Protein AF-A0A9X8R0M8-F1 (afdb_monomer_lite)

Sequence (322 aa):
MASRPDTAQATAVQRMLRGAGDPLPQAVRHDMEARLGADFSRIRVHTGAEAHAAARAVQAHAFTTGEHLAFEHGRYNTSTDSGRRLLAHELVHTLQQAAGTVAGSLSPGGVRISGPQDRFEQEADRAAEQALCSTARPLPGPRAALPRSGPAAQPSVQRVASQVPLSEDAGKRADVAQRAVGNLIAGLGPGQEKKLFTARGQMARAGVMVEEETPGAARLVGAAAEMLLVLSGLDDGRCGPDEKPEAAAVAAGLLEQLVQGAYDYWAKMPGKAAKDAFAAGMVAAFAALPRSKATRRDPAALRKIQELCVTVPSMFYGSGHP

Structure (mmCIF, N/CA/C/O backbone):
data_AF-A0A9X8R0M8-F1
#
_entry.id   AF-A0A9X8R0M8-F1
#
loop_
_atom_site.group_PDB
_atom_site.id
_atom_site.type_symbol
_atom_site.label_atom_id
_atom_site.label_alt_id
_atom_site.label_comp_id
_atom_site.label_asym_id
_atom_site.label_entity_id
_atom_site.label_seq_id
_atom_site.pdbx_PDB_ins_code
_atom_site.Cartn_x
_atom_site.Cartn_y
_atom_site.Cartn_z
_atom_site.occupancy
_atom_site.B_iso_or_equiv
_atom_site.auth_seq_id
_atom_site.auth_comp_id
_atom_site.auth_asym_id
_atom_site.auth_atom_id
_atom_site.pdbx_PDB_model_num
ATOM 1 N N . MET A 1 1 ? -31.699 26.782 3.171 1.00 37.69 1 MET A N 1
ATOM 2 C CA . MET A 1 1 ? -30.415 26.940 3.890 1.00 37.69 1 MET A CA 1
ATOM 3 C C . MET A 1 1 ? -29.721 25.585 3.894 1.00 37.69 1 MET A C 1
ATOM 5 O O . MET A 1 1 ? -30.122 24.723 4.660 1.00 37.69 1 MET A O 1
ATOM 9 N N . ALA A 1 2 ? -28.786 25.342 2.972 1.00 42.31 2 ALA A N 1
ATOM 10 C CA . ALA A 1 2 ? -28.039 24.083 2.932 1.00 42.31 2 ALA A CA 1
ATOM 11 C C . ALA A 1 2 ? -26.951 24.116 4.015 1.00 42.31 2 ALA A C 1
ATOM 13 O O . ALA A 1 2 ? -26.132 25.036 4.033 1.00 42.31 2 ALA A O 1
ATOM 14 N N . SER A 1 3 ? -26.973 23.157 4.941 1.00 43.38 3 SER A N 1
ATOM 15 C CA . SER A 1 3 ? -25.938 23.010 5.967 1.00 43.38 3 SER A CA 1
ATOM 16 C C . SER A 1 3 ? -24.569 22.848 5.302 1.00 43.38 3 SER A C 1
ATOM 18 O O . SER A 1 3 ? -24.422 22.047 4.379 1.00 43.38 3 SER A O 1
ATOM 20 N N . ARG A 1 4 ? -23.571 23.617 5.755 1.00 50.91 4 ARG A N 1
ATOM 21 C CA . ARG A 1 4 ? -22.194 23.531 5.248 1.00 50.91 4 ARG A CA 1
ATOM 22 C C . ARG A 1 4 ? -21.662 22.095 5.424 1.00 50.91 4 ARG A C 1
ATOM 24 O O . ARG A 1 4 ? -21.870 21.525 6.499 1.00 50.91 4 ARG A O 1
ATOM 31 N N . PRO A 1 5 ? -20.979 21.515 4.416 1.00 54.00 5 PRO A N 1
ATOM 32 C CA . PRO A 1 5 ? -20.494 20.128 4.455 1.00 54.00 5 PRO A CA 1
ATOM 33 C C . PRO A 1 5 ? -19.635 19.824 5.696 1.00 54.00 5 PRO A C 1
ATOM 35 O O . PRO A 1 5 ? -19.731 18.738 6.265 1.00 54.00 5 PRO A O 1
ATOM 38 N N . ASP A 1 6 ? -18.903 20.816 6.200 1.00 59.62 6 ASP A N 1
ATOM 39 C CA . ASP A 1 6 ? -18.017 20.694 7.365 1.00 59.62 6 ASP A CA 1
ATOM 40 C C . ASP A 1 6 ? -18.778 20.448 8.682 1.00 59.62 6 ASP A C 1
ATOM 42 O O . ASP A 1 6 ? -18.340 19.683 9.543 1.00 59.62 6 ASP A O 1
ATOM 46 N N . THR A 1 7 ? -19.962 21.050 8.843 1.00 67.06 7 THR A N 1
ATOM 47 C CA . THR A 1 7 ? -20.818 20.827 10.021 1.00 67.06 7 THR A CA 1
ATOM 48 C C . THR A 1 7 ? -21.423 19.425 9.995 1.00 67.06 7 THR A C 1
ATOM 50 O O . THR A 1 7 ? -21.575 18.790 11.041 1.00 67.06 7 THR A O 1
ATOM 53 N N . ALA A 1 8 ? -21.737 18.911 8.801 1.00 72.31 8 ALA A N 1
ATOM 54 C CA . ALA A 1 8 ? -22.269 17.563 8.629 1.00 72.31 8 ALA A CA 1
ATOM 55 C C . ALA A 1 8 ? -21.226 16.488 8.988 1.00 72.31 8 ALA A C 1
ATOM 57 O O . ALA A 1 8 ? -21.565 15.522 9.671 1.00 72.31 8 ALA A O 1
ATOM 58 N N . GLN A 1 9 ? -19.959 16.695 8.611 1.00 74.69 9 GLN A N 1
ATOM 59 C CA . GLN A 1 9 ? -18.839 15.817 8.971 1.00 74.69 9 GLN A CA 1
ATOM 60 C C . GLN A 1 9 ? -18.612 15.752 10.483 1.00 74.69 9 GLN A C 1
ATOM 62 O O . GLN A 1 9 ? -18.638 14.665 11.062 1.00 74.69 9 GLN A O 1
ATOM 67 N N . ALA A 1 10 ? -18.466 16.908 11.137 1.00 75.00 10 ALA A N 1
ATOM 68 C CA . ALA A 1 10 ? -18.281 16.975 12.586 1.00 75.00 10 ALA A CA 1
ATOM 69 C C . ALA A 1 10 ? -19.450 16.316 13.338 1.00 75.00 10 ALA A C 1
ATOM 71 O O . ALA A 1 10 ? -19.240 15.545 14.272 1.00 75.00 10 ALA A O 1
ATOM 72 N N . THR A 1 11 ? -20.685 16.550 12.885 1.00 83.88 11 THR A N 1
ATOM 73 C CA . THR A 1 11 ? -21.886 15.945 13.479 1.00 83.88 11 THR A CA 1
ATOM 74 C C . THR A 1 11 ? -21.899 14.422 13.336 1.00 83.88 11 THR A C 1
ATOM 76 O O . THR A 1 11 ? -22.305 13.735 14.271 1.00 83.88 11 THR A O 1
ATOM 79 N N . ALA A 1 12 ? -21.468 13.883 12.192 1.00 85.06 12 ALA A N 1
ATOM 80 C CA . ALA A 1 12 ? -21.417 12.439 11.967 1.00 85.06 12 ALA A CA 1
ATOM 81 C C . ALA A 1 12 ? -20.368 11.759 12.864 1.00 85.06 12 ALA A C 1
ATOM 83 O O . ALA A 1 12 ? -20.678 10.769 13.524 1.00 85.06 12 ALA A O 1
ATOM 84 N N . VAL A 1 13 ? -19.166 12.339 12.973 1.00 84.31 13 VAL A N 1
ATOM 85 C CA . VAL A 1 13 ? -18.115 11.840 13.877 1.00 84.31 13 VAL A CA 1
ATOM 86 C C . VAL A 1 13 ? -18.579 11.895 15.335 1.00 84.31 13 VAL A C 1
ATOM 88 O O . VAL A 1 13 ? -18.456 10.911 16.056 1.00 84.31 13 VAL A O 1
ATOM 91 N N . GLN A 1 14 ? -19.190 13.004 15.764 1.00 86.50 14 GLN A N 1
ATOM 92 C CA . GLN A 1 14 ? -19.731 13.141 17.122 1.00 86.50 14 GLN A CA 1
ATOM 93 C C . GLN A 1 14 ? -20.848 12.134 17.419 1.00 86.50 14 GLN A C 1
ATOM 95 O O . GLN A 1 14 ? -20.940 11.641 18.539 1.00 86.50 14 GLN A O 1
ATOM 100 N N . ARG A 1 15 ? -21.698 11.804 16.438 1.00 88.50 15 ARG A N 1
ATOM 101 C CA . ARG A 1 15 ? -22.728 10.768 16.604 1.00 88.50 15 ARG A CA 1
ATOM 102 C C . ARG A 1 15 ? -22.122 9.385 16.800 1.00 88.50 15 ARG A C 1
ATOM 104 O O . ARG A 1 15 ? -22.542 8.686 17.716 1.00 88.50 15 ARG A O 1
ATOM 111 N N . MET A 1 16 ? -21.118 9.031 15.999 1.00 92.25 16 MET A N 1
ATOM 112 C CA . MET A 1 16 ? -20.372 7.782 16.158 1.00 92.25 16 MET A CA 1
ATOM 113 C C . MET A 1 16 ? -19.709 7.698 17.543 1.00 92.25 16 MET A C 1
ATOM 115 O O . MET A 1 16 ? -19.871 6.695 18.232 1.00 92.25 16 MET A O 1
ATOM 119 N N . LEU A 1 17 ? -19.076 8.782 18.008 1.00 89.06 17 LEU A N 1
ATOM 120 C CA . LEU A 1 17 ? -18.404 8.844 19.315 1.00 89.06 17 LEU A CA 1
ATOM 121 C C . LEU A 1 17 ? -19.346 8.749 20.528 1.00 89.06 17 LEU A C 1
ATOM 123 O O . LEU A 1 17 ? -18.882 8.495 21.636 1.00 89.06 17 LEU A O 1
ATOM 127 N N . ARG A 1 18 ? -20.661 8.940 20.353 1.00 89.31 18 ARG A N 1
ATOM 128 C CA . ARG A 1 18 ? -21.646 8.666 21.419 1.00 89.31 18 ARG A CA 1
ATOM 129 C C . ARG A 1 18 ? -21.852 7.169 21.647 1.00 89.31 18 ARG A C 1
ATOM 131 O O . ARG A 1 18 ? -22.343 6.787 22.706 1.00 89.31 18 ARG A O 1
ATOM 138 N N . GLY A 1 19 ? -21.515 6.333 20.665 1.00 86.19 19 GLY A N 1
ATOM 139 C CA . GLY A 1 19 ? -21.459 4.887 20.834 1.00 86.19 19 GLY A CA 1
ATOM 140 C C . GLY A 1 19 ? -20.225 4.476 21.638 1.00 86.19 19 GLY A C 1
ATOM 141 O O . GLY A 1 19 ? -19.180 5.115 21.560 1.00 86.19 19 GLY A O 1
ATOM 142 N N . ALA A 1 20 ? -20.325 3.383 22.396 1.00 86.12 20 ALA A N 1
ATOM 143 C CA . ALA A 1 20 ? -19.190 2.871 23.169 1.00 86.12 20 ALA A CA 1
ATOM 144 C C . ALA A 1 20 ? -18.078 2.274 22.279 1.00 86.12 20 ALA A C 1
ATOM 146 O O . ALA A 1 20 ? -16.903 2.310 22.653 1.00 86.12 20 ALA A O 1
ATOM 147 N N . GLY A 1 21 ? -18.449 1.752 21.103 1.00 91.94 21 GLY A N 1
ATOM 148 C CA . GLY A 1 21 ? -17.585 0.919 20.265 1.00 91.94 21 GLY A CA 1
ATOM 149 C C . GLY A 1 21 ? -17.243 -0.417 20.932 1.00 91.94 21 GLY A C 1
ATOM 150 O O . GLY A 1 21 ? -17.481 -0.620 22.125 1.00 91.94 21 GLY A O 1
ATOM 151 N N . ASP A 1 22 ? -16.652 -1.321 20.164 1.00 95.81 22 ASP A N 1
ATOM 152 C CA . ASP A 1 22 ? -16.217 -2.625 20.656 1.00 95.81 22 ASP A CA 1
ATOM 153 C C . ASP A 1 22 ? -14.720 -2.605 20.988 1.00 95.81 22 ASP A C 1
ATOM 155 O O . ASP A 1 22 ? -13.932 -1.981 20.270 1.00 95.81 22 ASP A O 1
ATOM 159 N N . PRO A 1 23 ? -14.268 -3.271 22.064 1.00 96.06 23 PRO A N 1
ATOM 160 C CA . PRO A 1 23 ? -12.841 -3.479 22.266 1.00 96.06 23 PRO A CA 1
ATOM 161 C C . PRO A 1 23 ? -12.276 -4.354 21.142 1.00 96.06 23 PRO A C 1
ATOM 163 O O . PRO A 1 23 ? -12.967 -5.216 20.594 1.00 96.06 23 PRO A O 1
ATOM 166 N N . LEU A 1 24 ? -10.987 -4.193 20.837 1.00 94.19 24 LEU A N 1
ATOM 167 C CA . LEU A 1 24 ? -10.315 -5.130 19.939 1.00 94.19 24 LEU A CA 1
ATOM 168 C C . LEU A 1 24 ? -10.412 -6.564 20.492 1.00 94.19 24 LEU A C 1
ATOM 170 O O . LEU A 1 24 ? -10.090 -6.776 21.668 1.00 94.19 24 LEU A O 1
ATOM 174 N N . PRO A 1 25 ? -10.785 -7.559 19.661 1.00 93.50 25 PRO A N 1
ATOM 175 C CA . PRO A 1 25 ? -10.747 -8.958 20.063 1.00 93.50 25 PRO A CA 1
ATOM 176 C C . PRO A 1 25 ? -9.364 -9.322 20.603 1.00 93.50 25 PRO A C 1
ATOM 178 O O . PRO A 1 25 ? -8.350 -8.962 20.006 1.00 93.50 25 PRO A O 1
ATOM 181 N N . GLN A 1 26 ? -9.314 -10.052 21.717 1.00 92.69 26 GLN A N 1
ATOM 182 C CA . GLN A 1 26 ? -8.078 -10.280 22.471 1.00 92.69 26 GLN A CA 1
ATOM 183 C C . GLN A 1 26 ? -6.916 -10.798 21.606 1.00 92.69 26 GLN A C 1
ATOM 185 O O . GLN A 1 26 ? -5.796 -10.309 21.739 1.00 92.69 26 GLN A O 1
ATOM 190 N N . ALA A 1 27 ? -7.177 -11.754 20.709 1.00 90.19 27 ALA A N 1
ATOM 191 C CA . ALA A 1 27 ? -6.160 -12.309 19.815 1.00 90.19 27 ALA A CA 1
ATOM 192 C C . ALA A 1 27 ? -5.606 -11.258 18.836 1.00 90.19 27 ALA A C 1
ATOM 194 O O . ALA A 1 27 ? -4.393 -11.121 18.702 1.00 90.19 27 ALA A O 1
ATOM 195 N N . VAL A 1 28 ? -6.493 -10.475 18.213 1.00 92.25 28 VAL A N 1
ATOM 196 C CA . VAL A 1 28 ? -6.126 -9.391 17.286 1.00 92.25 28 VAL A CA 1
ATOM 197 C C . VAL A 1 28 ? -5.337 -8.311 18.017 1.00 92.25 28 VAL A C 1
ATOM 199 O O . VAL A 1 28 ? -4.311 -7.852 17.524 1.00 92.25 28 VAL A O 1
ATOM 202 N N . ARG A 1 29 ? -5.791 -7.933 19.216 1.00 94.38 29 ARG A N 1
ATOM 203 C CA . ARG A 1 29 ? -5.102 -6.962 20.062 1.00 94.38 29 ARG A CA 1
ATOM 204 C C . ARG A 1 29 ? -3.679 -7.432 20.361 1.00 94.38 29 ARG A C 1
ATOM 206 O O . ARG A 1 29 ? -2.739 -6.711 20.066 1.00 94.38 29 ARG A O 1
ATOM 213 N N . HIS A 1 30 ? -3.508 -8.645 20.889 1.00 90.88 30 HIS A N 1
ATOM 214 C CA . HIS A 1 30 ? -2.182 -9.145 21.254 1.00 90.88 30 HIS A CA 1
ATOM 215 C C . HIS A 1 30 ? -1.220 -9.233 20.069 1.00 90.88 30 HIS A C 1
ATOM 217 O O . HIS A 1 30 ? -0.050 -8.892 20.249 1.00 90.88 30 HIS A O 1
ATOM 223 N N . ASP A 1 31 ? -1.700 -9.656 18.897 1.00 87.88 31 ASP A N 1
ATOM 224 C CA . ASP A 1 31 ? -0.911 -9.684 17.663 1.00 87.88 31 ASP A CA 1
ATOM 225 C C . ASP A 1 31 ? -0.444 -8.272 17.275 1.00 87.88 31 ASP A C 1
ATOM 227 O O . ASP A 1 31 ? 0.756 -8.029 17.142 1.00 87.88 31 ASP A O 1
ATOM 231 N N . MET A 1 32 ? -1.361 -7.304 17.206 1.00 92.12 32 MET A N 1
ATOM 232 C CA . MET A 1 32 ? -1.028 -5.924 16.832 1.00 92.12 32 MET A CA 1
ATOM 233 C C . MET A 1 32 ? -0.109 -5.244 17.846 1.00 92.12 32 MET A C 1
ATOM 235 O O . MET A 1 32 ? 0.859 -4.592 17.467 1.00 92.12 32 MET A O 1
ATOM 239 N N . GLU A 1 33 ? -0.355 -5.431 19.141 1.00 92.06 33 GLU A N 1
ATOM 240 C CA . GLU A 1 33 ? 0.501 -4.897 20.201 1.00 92.06 33 GLU A CA 1
ATOM 241 C C . GLU A 1 33 ? 1.912 -5.511 20.167 1.00 92.06 33 GLU A C 1
ATOM 243 O O . GLU A 1 33 ? 2.889 -4.863 20.537 1.00 92.06 33 GLU A O 1
ATOM 248 N N . ALA A 1 34 ? 2.045 -6.776 19.750 1.00 86.19 34 ALA A N 1
ATOM 249 C CA . ALA A 1 34 ? 3.345 -7.424 19.600 1.00 86.19 34 ALA A CA 1
ATOM 250 C C . ALA A 1 34 ? 4.113 -6.857 18.398 1.00 86.19 34 ALA A C 1
ATOM 252 O O . ALA A 1 34 ? 5.319 -6.644 18.491 1.00 86.19 34 ALA A O 1
ATOM 253 N N . ARG A 1 35 ? 3.411 -6.577 17.297 1.00 85.50 35 ARG A N 1
ATOM 254 C CA . ARG A 1 35 ? 4.004 -6.062 16.057 1.00 85.50 35 ARG A CA 1
ATOM 255 C C . ARG A 1 35 ? 4.342 -4.572 16.112 1.00 85.50 35 ARG A C 1
ATOM 257 O O . ARG A 1 35 ? 5.351 -4.163 15.550 1.00 85.50 35 ARG A O 1
ATOM 264 N N . LEU A 1 36 ? 3.508 -3.772 16.776 1.00 86.50 36 LEU A N 1
ATOM 265 C CA . LEU A 1 36 ? 3.643 -2.310 16.851 1.00 86.50 36 LEU A CA 1
ATOM 266 C C . LEU A 1 36 ? 4.270 -1.821 18.167 1.00 86.50 36 LEU A C 1
ATOM 268 O O . LEU A 1 36 ? 4.590 -0.643 18.288 1.00 86.50 36 LEU A O 1
ATOM 272 N N . GLY A 1 37 ? 4.455 -2.699 19.158 1.00 86.69 37 GLY A N 1
ATOM 273 C CA . GLY A 1 37 ? 5.161 -2.372 20.404 1.00 86.69 37 GLY A CA 1
ATOM 274 C C . GLY A 1 37 ? 4.406 -1.446 21.369 1.00 86.69 37 GLY A C 1
ATOM 275 O O . GLY A 1 37 ? 5.020 -0.876 22.273 1.00 86.69 37 GLY A O 1
ATOM 276 N N . ALA A 1 38 ? 3.090 -1.306 21.211 1.00 87.44 38 ALA A N 1
ATOM 277 C CA . ALA A 1 38 ? 2.242 -0.419 22.008 1.00 87.44 38 ALA A CA 1
ATOM 278 C C . ALA A 1 38 ? 1.093 -1.168 22.698 1.00 87.44 38 ALA A C 1
ATOM 280 O O . ALA A 1 38 ? 0.791 -2.304 22.342 1.00 87.44 38 ALA A O 1
ATOM 281 N N . ASP A 1 39 ? 0.472 -0.542 23.700 1.00 90.81 39 ASP A N 1
ATOM 282 C CA . ASP A 1 39 ? -0.749 -1.035 24.355 1.00 90.81 39 ASP A CA 1
ATOM 283 C C . ASP A 1 39 ? -2.004 -0.525 23.629 1.00 90.81 39 ASP A C 1
ATOM 285 O O . ASP A 1 39 ? -2.231 0.683 23.548 1.00 90.81 39 ASP A O 1
ATOM 289 N N . PHE A 1 40 ? -2.841 -1.447 23.147 1.00 94.69 40 PHE A N 1
ATOM 290 C CA . PHE A 1 40 ? -4.088 -1.141 22.440 1.00 94.69 40 PHE A CA 1
ATOM 291 C C . PHE A 1 40 ? -5.337 -1.552 23.236 1.00 94.69 40 PHE A C 1
ATOM 293 O O . PHE A 1 40 ? -6.438 -1.631 22.689 1.00 94.69 40 PHE A O 1
ATOM 300 N N . SER A 1 41 ? -5.215 -1.797 24.543 1.00 93.25 41 SER A N 1
ATOM 301 C CA . SER A 1 41 ? -6.328 -2.185 25.427 1.00 93.25 41 SER A CA 1
ATOM 302 C C . SER A 1 41 ? -7.466 -1.158 25.500 1.00 93.25 41 SER A C 1
ATOM 304 O O . SER A 1 41 ? -8.621 -1.511 25.766 1.00 93.25 41 SER A O 1
ATOM 306 N N . ARG A 1 42 ? -7.159 0.113 25.234 1.00 91.12 42 ARG A N 1
ATOM 307 C CA . ARG A 1 42 ? -8.130 1.215 25.242 1.00 91.12 42 ARG A CA 1
ATOM 308 C C . ARG A 1 42 ? -8.789 1.475 23.899 1.00 91.12 42 ARG A C 1
ATOM 310 O O . ARG A 1 42 ? -9.798 2.167 23.861 1.00 91.12 42 ARG A O 1
ATOM 317 N N . ILE A 1 43 ? -8.281 0.866 22.832 1.00 94.88 43 ILE A N 1
ATOM 318 C CA . ILE A 1 43 ? -8.819 1.075 21.496 1.00 94.88 43 ILE A CA 1
ATOM 319 C C . ILE A 1 43 ? -10.266 0.578 21.410 1.00 94.88 43 ILE A C 1
ATOM 321 O O . ILE A 1 43 ? -10.620 -0.483 21.942 1.00 94.88 43 ILE A O 1
ATOM 325 N N . ARG A 1 44 ? -11.109 1.382 20.759 1.00 96.44 44 ARG A N 1
ATOM 326 C CA . ARG A 1 44 ? -12.516 1.102 20.470 1.00 96.44 44 ARG A CA 1
ATOM 327 C C . ARG A 1 44 ? -12.747 1.114 18.969 1.00 96.44 44 ARG A C 1
ATOM 329 O O . ARG A 1 44 ? -12.443 2.093 18.295 1.00 96.44 44 ARG A O 1
ATOM 336 N N . VAL A 1 45 ? -13.304 0.027 18.461 1.00 96.25 45 VAL A N 1
ATOM 337 C CA . VAL A 1 45 ? -13.608 -0.176 17.050 1.00 96.25 45 VAL A CA 1
ATOM 338 C C . VAL A 1 45 ? -15.098 0.038 16.822 1.00 96.25 45 VAL A C 1
ATOM 340 O O . VAL A 1 45 ? -15.935 -0.506 17.537 1.00 96.25 45 VAL A O 1
ATOM 343 N N . HIS A 1 46 ? -15.435 0.817 15.801 1.00 96.69 46 HIS A N 1
ATOM 344 C CA . HIS A 1 46 ? -16.804 1.101 15.395 1.00 96.69 46 HIS A CA 1
ATOM 345 C C . HIS A 1 46 ? -17.031 0.608 13.964 1.00 96.69 46 HIS A C 1
ATOM 347 O O . HIS A 1 46 ? -16.372 1.067 13.032 1.00 96.69 46 HIS A O 1
ATOM 353 N N . THR A 1 47 ? -17.976 -0.314 13.781 1.00 94.56 47 THR A N 1
ATOM 354 C CA . THR A 1 47 ? -18.307 -0.923 12.471 1.00 94.56 47 THR A CA 1
ATOM 355 C C . THR A 1 47 ? -19.787 -0.806 12.097 1.00 94.56 47 THR A C 1
ATOM 357 O O . THR A 1 47 ? -20.181 -1.213 11.007 1.00 94.56 47 THR A O 1
ATOM 360 N N . GLY A 1 48 ? -20.617 -0.256 12.992 1.00 90.88 48 GLY A N 1
ATOM 361 C CA . GLY A 1 48 ? -22.060 -0.117 12.793 1.00 90.88 48 GLY A CA 1
ATOM 362 C C . GLY A 1 48 ? -22.462 1.018 11.844 1.00 90.88 48 GLY A C 1
ATOM 363 O O . GLY A 1 48 ? -21.631 1.737 11.287 1.00 90.88 48 GLY A O 1
ATOM 364 N N . ALA A 1 49 ? -23.773 1.230 11.703 1.00 91.94 49 ALA A N 1
ATOM 365 C CA . ALA A 1 49 ? -24.344 2.199 10.762 1.00 91.94 49 ALA A CA 1
ATOM 366 C C . ALA A 1 49 ? -23.823 3.637 10.944 1.00 91.94 49 ALA A C 1
ATOM 368 O O . ALA A 1 49 ? -23.515 4.305 9.957 1.00 91.94 49 ALA A O 1
ATOM 369 N N . GLU A 1 50 ? -23.667 4.102 12.187 1.00 91.69 50 GLU A N 1
ATOM 370 C CA . GLU A 1 50 ? -23.117 5.437 12.469 1.00 91.69 50 GLU A CA 1
ATOM 371 C C . GLU A 1 50 ? -21.626 5.535 12.111 1.00 91.69 50 GLU A C 1
ATOM 373 O O . GLU A 1 50 ? -21.183 6.570 11.617 1.00 91.69 50 GLU A O 1
ATOM 378 N N . ALA A 1 51 ? -20.855 4.454 12.277 1.00 92.56 51 ALA A N 1
ATOM 379 C CA . ALA A 1 51 ? -19.450 4.402 11.872 1.00 92.56 51 ALA A CA 1
ATOM 380 C C . ALA A 1 51 ? -19.309 4.493 10.352 1.00 92.56 51 ALA A C 1
ATOM 382 O O . ALA A 1 51 ? -18.524 5.290 9.842 1.00 92.56 51 ALA A O 1
ATOM 383 N N . HIS A 1 52 ? -20.145 3.748 9.628 1.00 91.44 52 HIS A N 1
ATOM 384 C CA . HIS A 1 52 ? -20.214 3.824 8.177 1.00 91.44 52 HIS A CA 1
ATOM 385 C C . HIS A 1 52 ? -20.615 5.220 7.690 1.00 91.44 52 HIS A C 1
ATOM 387 O O . HIS A 1 52 ? -19.966 5.769 6.801 1.00 91.44 52 HIS A O 1
ATOM 393 N N . ALA A 1 53 ? -21.650 5.820 8.284 1.00 87.38 53 ALA A N 1
ATOM 394 C CA . ALA A 1 53 ? -22.082 7.170 7.937 1.00 87.38 53 ALA A CA 1
ATOM 395 C C . ALA A 1 53 ? -20.977 8.207 8.202 1.00 87.38 53 ALA A C 1
ATOM 397 O O . ALA A 1 53 ? -20.741 9.078 7.363 1.00 87.38 53 ALA A O 1
ATOM 398 N N . ALA A 1 54 ? -20.265 8.088 9.327 1.00 87.94 54 ALA A N 1
ATOM 399 C CA . ALA A 1 54 ? -19.133 8.946 9.655 1.00 87.94 54 ALA A CA 1
ATOM 400 C C . ALA A 1 54 ? -17.974 8.769 8.665 1.00 87.94 54 ALA A C 1
ATOM 402 O O . ALA A 1 54 ? -17.500 9.765 8.120 1.00 87.94 54 ALA A O 1
ATOM 403 N N . ALA A 1 55 ? -17.578 7.528 8.364 1.00 87.38 55 ALA A N 1
ATOM 404 C CA . ALA A 1 55 ? -16.509 7.213 7.414 1.00 87.38 55 ALA A CA 1
ATOM 405 C C . ALA A 1 55 ? -16.819 7.781 6.019 1.00 87.38 55 ALA A C 1
ATOM 407 O O . ALA A 1 55 ? -15.989 8.451 5.407 1.00 87.38 55 ALA A O 1
ATOM 408 N N . ARG A 1 56 ? -18.067 7.636 5.556 1.00 86.12 56 ARG A N 1
ATOM 409 C CA . ARG A 1 56 ? -18.547 8.227 4.298 1.00 86.12 56 ARG A CA 1
ATOM 410 C C . ARG A 1 56 ? -18.540 9.751 4.315 1.00 86.12 56 ARG A C 1
ATOM 412 O O . ARG A 1 56 ? -18.136 10.354 3.323 1.00 86.12 56 ARG A O 1
ATOM 419 N N . ALA A 1 57 ? -18.968 10.374 5.414 1.00 82.94 57 ALA A N 1
ATOM 420 C CA . ALA A 1 57 ? -18.980 11.829 5.546 1.00 82.94 57 ALA A CA 1
ATOM 421 C C . ALA A 1 57 ? -17.563 12.411 5.448 1.00 82.94 57 ALA A C 1
ATOM 423 O O . ALA A 1 57 ? -17.358 13.421 4.770 1.00 82.94 57 ALA A O 1
ATOM 424 N N . VAL A 1 58 ? -16.579 11.738 6.054 1.00 77.81 58 VAL A N 1
ATOM 425 C CA . VAL A 1 58 ? -15.161 12.107 5.946 1.00 77.81 58 VAL A CA 1
ATOM 426 C C . VAL A 1 58 ? -14.474 11.511 4.712 1.00 77.81 58 VAL A C 1
ATOM 428 O O . VAL A 1 58 ? -13.270 11.677 4.573 1.00 77.81 58 VAL A O 1
ATOM 431 N N . GLN A 1 59 ? -15.208 10.885 3.785 1.00 79.56 59 GLN A N 1
ATOM 432 C CA . GLN A 1 59 ? -14.698 10.312 2.527 1.00 79.56 59 GLN A CA 1
ATOM 433 C C . GLN A 1 59 ? -13.560 9.292 2.716 1.00 79.56 59 GLN A C 1
ATOM 435 O O . GLN A 1 59 ? -12.541 9.342 2.021 1.00 79.56 59 GLN A O 1
ATOM 440 N N . ALA A 1 60 ? -13.734 8.375 3.664 1.00 81.19 60 ALA A N 1
ATOM 441 C CA . ALA A 1 60 ? -12.721 7.409 4.058 1.00 81.19 60 ALA A CA 1
ATOM 442 C C . ALA A 1 60 ? -13.258 5.977 4.148 1.00 81.19 60 ALA A C 1
ATOM 444 O O . ALA A 1 60 ? -14.443 5.767 4.412 1.00 81.19 60 ALA A O 1
ATOM 445 N N . HIS A 1 61 ? -12.376 4.994 3.956 1.00 84.25 61 HIS A N 1
ATOM 446 C CA . HIS A 1 61 ? -12.684 3.584 4.235 1.00 84.25 61 HIS A CA 1
ATOM 447 C C . HIS A 1 61 ? -12.567 3.254 5.723 1.00 84.25 61 HIS A C 1
ATOM 449 O O . HIS A 1 61 ? -13.343 2.449 6.242 1.00 84.25 61 HIS A O 1
ATOM 455 N N . ALA A 1 62 ? -11.613 3.887 6.396 1.00 89.06 62 ALA A N 1
ATOM 456 C CA . ALA A 1 62 ? -11.482 3.905 7.838 1.00 89.06 62 ALA A CA 1
ATOM 457 C C . ALA A 1 62 ? -10.835 5.225 8.278 1.00 89.06 62 ALA A C 1
ATOM 459 O O . ALA A 1 62 ? -10.285 5.964 7.451 1.00 89.06 62 ALA A O 1
ATOM 460 N N . PHE A 1 63 ? -10.997 5.562 9.553 1.00 89.38 63 PHE A N 1
ATOM 461 C CA . PHE A 1 63 ? -10.323 6.705 10.151 1.00 89.38 63 PHE A CA 1
ATOM 462 C C . PHE A 1 63 ? -10.128 6.531 11.656 1.00 89.38 63 PHE A C 1
ATOM 464 O O . PHE A 1 63 ? -10.894 5.827 12.326 1.00 89.38 63 PHE A O 1
ATOM 471 N N . THR A 1 64 ? -9.162 7.279 12.185 1.00 90.50 64 THR A N 1
ATOM 472 C CA . THR A 1 64 ? -8.781 7.274 13.598 1.00 90.50 64 THR A CA 1
ATOM 473 C C . THR A 1 64 ? -8.993 8.637 14.251 1.00 90.50 64 THR A C 1
ATOM 475 O O . THR A 1 64 ? -8.589 9.677 13.720 1.00 90.50 64 THR A O 1
ATOM 478 N N . THR A 1 65 ? -9.608 8.630 15.437 1.00 87.44 65 THR A N 1
ATOM 479 C CA . THR A 1 65 ? -9.788 9.800 16.308 1.00 87.44 65 THR A CA 1
ATOM 480 C C . THR A 1 65 ? -9.615 9.425 17.783 1.00 87.44 65 THR A C 1
ATOM 482 O O . THR A 1 65 ? -10.486 8.816 18.405 1.00 87.44 65 THR A O 1
ATOM 485 N N . GLY A 1 66 ? -8.493 9.824 18.374 1.00 86.44 66 GLY A N 1
ATOM 486 C CA . GLY A 1 66 ? -8.090 9.453 19.727 1.00 86.44 66 GLY A CA 1
ATOM 487 C C . GLY A 1 66 ? -7.938 7.939 19.862 1.00 86.44 66 GLY A C 1
ATOM 488 O O . GLY A 1 66 ? -7.173 7.310 19.139 1.00 86.44 66 GLY A O 1
ATOM 489 N N . GLU A 1 67 ? -8.703 7.352 20.780 1.00 90.38 67 GLU A N 1
ATOM 490 C CA . GLU A 1 67 ? -8.736 5.904 21.028 1.00 90.38 67 GLU A CA 1
ATOM 491 C C . GLU A 1 67 ? -9.799 5.179 20.168 1.00 90.38 67 GLU A C 1
ATOM 493 O O . GLU A 1 67 ? -10.056 3.992 20.372 1.00 90.38 67 GLU A O 1
ATOM 498 N N . HIS A 1 68 ? -10.436 5.869 19.213 1.00 93.50 68 HIS A N 1
ATOM 499 C CA . HIS A 1 68 ? -11.525 5.324 18.400 1.00 93.50 68 HIS A CA 1
ATOM 500 C C . HIS A 1 68 ? -11.130 5.145 16.935 1.00 93.50 68 HIS A C 1
ATOM 502 O O . HIS A 1 68 ? -10.646 6.077 16.292 1.00 93.50 68 HIS A O 1
ATOM 508 N N . LEU A 1 69 ? -11.431 3.964 16.399 1.00 94.19 69 LEU A N 1
ATOM 509 C CA . LEU A 1 69 ? -11.286 3.611 14.991 1.00 94.19 69 LEU A CA 1
ATOM 510 C C . LEU A 1 69 ? -12.678 3.372 14.416 1.00 94.19 69 LEU A C 1
ATOM 512 O O . LEU A 1 69 ? -13.456 2.604 14.984 1.00 94.19 69 LEU A O 1
ATOM 516 N N . ALA A 1 70 ? -12.994 3.992 13.287 1.00 94.88 70 ALA A N 1
ATOM 517 C CA . ALA A 1 70 ? -14.265 3.798 12.602 1.00 94.88 70 ALA A CA 1
ATOM 518 C C . ALA A 1 70 ? -14.036 3.246 11.200 1.00 94.88 70 ALA A C 1
ATOM 520 O O . ALA A 1 70 ? -13.203 3.759 10.460 1.00 94.88 70 ALA A O 1
ATOM 521 N N . PHE A 1 71 ? -14.802 2.220 10.836 1.00 92.19 71 PHE A N 1
ATOM 522 C CA . PHE A 1 71 ? -14.690 1.533 9.554 1.00 92.19 71 PHE A CA 1
ATOM 523 C C . PHE A 1 71 ? -15.987 1.653 8.754 1.00 92.19 71 PHE A C 1
ATOM 525 O O . PHE A 1 71 ? -17.094 1.555 9.287 1.00 92.19 71 PHE A O 1
ATOM 532 N N . GLU A 1 72 ? -15.848 1.811 7.441 1.00 89.50 72 GLU A N 1
ATOM 533 C CA . GLU A 1 72 ? -16.940 1.608 6.497 1.00 89.50 72 GLU A CA 1
ATOM 534 C C . GLU A 1 72 ? -17.399 0.131 6.533 1.00 89.50 72 GLU A C 1
ATOM 536 O O . GLU A 1 72 ? -16.597 -0.776 6.785 1.00 89.50 72 GLU A O 1
ATOM 541 N N . HIS A 1 73 ? -18.686 -0.138 6.270 1.00 87.38 73 HIS A N 1
ATOM 542 C CA . HIS A 1 73 ? -19.216 -1.504 6.185 1.00 87.38 73 HIS A CA 1
ATOM 543 C C . HIS A 1 73 ? -18.325 -2.420 5.334 1.00 87.38 73 HIS A C 1
ATOM 545 O O . HIS A 1 73 ? -17.920 -2.072 4.224 1.00 87.38 73 HIS A O 1
ATOM 551 N N . GLY A 1 74 ? -18.030 -3.606 5.869 1.00 82.12 74 GLY A N 1
ATOM 552 C CA . GLY A 1 74 ? -17.216 -4.620 5.199 1.00 82.12 74 GLY A CA 1
ATOM 553 C C . GLY A 1 74 ? -15.709 -4.337 5.161 1.00 82.12 74 GLY A C 1
ATOM 554 O O . GLY A 1 74 ? -14.967 -5.172 4.651 1.00 82.12 74 GLY A O 1
ATOM 555 N N . ARG A 1 75 ? -15.225 -3.205 5.699 1.00 83.94 75 ARG A N 1
ATOM 556 C CA . ARG A 1 75 ? -13.785 -2.875 5.722 1.00 83.94 75 ARG A CA 1
ATOM 557 C C . ARG A 1 75 ? -13.043 -3.417 6.939 1.00 83.94 75 ARG A C 1
ATOM 559 O O . ARG A 1 75 ? -11.850 -3.687 6.844 1.00 83.94 75 ARG A O 1
ATOM 566 N N . TYR A 1 76 ? -13.736 -3.639 8.054 1.00 89.00 76 TYR A N 1
ATOM 567 C CA . TYR A 1 76 ? -13.161 -4.326 9.209 1.00 89.00 76 TYR A CA 1
ATOM 568 C C . TYR A 1 76 ? -13.209 -5.848 9.005 1.00 89.00 76 TYR A C 1
ATOM 570 O O . TYR A 1 76 ? -14.214 -6.492 9.301 1.00 89.00 76 TYR A O 1
ATOM 578 N N . ASN A 1 77 ? -12.130 -6.421 8.464 1.00 85.06 77 ASN A N 1
ATOM 579 C CA . ASN A 1 77 ? -11.994 -7.866 8.260 1.00 85.06 77 ASN A CA 1
ATOM 580 C C . ASN A 1 77 ? -10.578 -8.357 8.607 1.00 85.06 77 ASN A C 1
ATOM 582 O O . ASN A 1 77 ? -9.694 -8.442 7.752 1.00 85.06 77 ASN A O 1
ATOM 586 N N . THR A 1 78 ? -10.372 -8.725 9.869 1.00 86.00 78 THR A N 1
ATOM 587 C CA . THR A 1 78 ? -9.073 -9.176 10.400 1.00 86.00 78 THR A CA 1
ATOM 588 C C . THR A 1 78 ? -8.651 -10.569 9.914 1.00 86.00 78 THR A C 1
ATOM 590 O O . THR A 1 78 ? -7.498 -10.966 10.097 1.00 86.00 78 THR A O 1
ATOM 593 N N . SER A 1 79 ? -9.542 -11.306 9.245 1.00 78.94 79 SER A N 1
ATOM 594 C CA . SER A 1 79 ? -9.218 -12.588 8.610 1.00 78.94 79 SER A CA 1
ATOM 595 C C . SER A 1 79 ? -8.477 -12.416 7.279 1.00 78.94 79 SER A C 1
ATOM 597 O O . SER A 1 79 ? -7.781 -13.334 6.854 1.00 78.94 79 SER A O 1
ATOM 599 N N . THR A 1 80 ? -8.556 -11.238 6.652 1.00 75.88 80 THR A N 1
ATOM 600 C CA . THR A 1 80 ? -7.888 -10.922 5.373 1.00 75.88 80 THR A CA 1
ATOM 601 C C . THR A 1 80 ? -6.629 -10.081 5.571 1.00 75.88 80 THR A C 1
ATOM 603 O O . THR A 1 80 ? -6.582 -9.255 6.482 1.00 75.88 80 THR A O 1
ATOM 606 N N . ASP A 1 81 ? -5.634 -10.217 4.690 1.00 73.75 81 ASP A N 1
ATOM 607 C CA . ASP A 1 81 ? -4.438 -9.358 4.719 1.00 73.75 81 ASP A CA 1
ATOM 608 C C . ASP A 1 81 ? -4.776 -7.882 4.541 1.00 73.75 81 ASP A C 1
ATOM 610 O O . ASP A 1 81 ? -4.253 -7.030 5.258 1.00 73.75 81 ASP A O 1
ATOM 614 N N . SER A 1 82 ? -5.698 -7.575 3.628 1.00 74.69 82 SER A N 1
ATOM 615 C CA . SER A 1 82 ? -6.149 -6.209 3.371 1.00 74.69 82 SER A CA 1
ATOM 616 C C . SER A 1 82 ? -6.781 -5.570 4.606 1.00 74.69 82 SER A C 1
ATOM 618 O O . SER A 1 82 ? -6.489 -4.419 4.922 1.00 74.69 82 SER A O 1
ATOM 620 N N . GLY A 1 83 ? -7.617 -6.310 5.342 1.00 80.81 83 GLY A N 1
ATOM 621 C CA . GLY A 1 83 ? -8.248 -5.795 6.555 1.00 80.81 83 GLY A CA 1
ATOM 622 C C . GLY A 1 83 ? -7.304 -5.756 7.761 1.00 80.81 83 GLY A C 1
ATOM 623 O O . GLY A 1 83 ? -7.407 -4.834 8.567 1.00 80.81 83 GLY A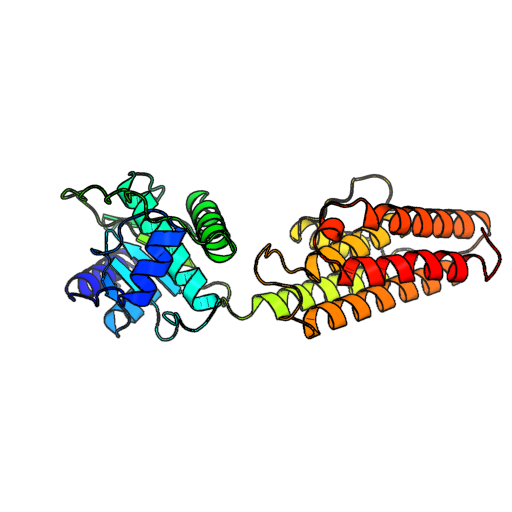 O 1
ATOM 624 N N . ARG A 1 84 ? -6.335 -6.679 7.868 1.00 84.56 84 ARG A N 1
ATOM 625 C CA . ARG A 1 84 ? -5.251 -6.584 8.866 1.00 84.56 84 ARG A CA 1
ATOM 626 C C . ARG A 1 84 ? -4.353 -5.378 8.623 1.00 84.56 84 ARG A C 1
ATOM 628 O O . ARG A 1 84 ? -4.021 -4.686 9.579 1.00 84.56 84 ARG A O 1
ATOM 635 N N . ARG A 1 85 ? -3.995 -5.112 7.363 1.00 82.50 85 ARG A N 1
ATOM 636 C CA . ARG A 1 85 ? -3.213 -3.935 6.959 1.00 82.50 85 ARG A CA 1
ATOM 637 C C . ARG A 1 85 ? -3.952 -2.650 7.293 1.00 82.50 85 ARG A C 1
ATOM 639 O O . ARG A 1 85 ? -3.378 -1.793 7.952 1.00 82.50 85 ARG A O 1
ATOM 646 N N . LEU A 1 86 ? -5.231 -2.565 6.926 1.00 86.12 86 LEU A N 1
ATOM 647 C CA . LEU A 1 86 ? -6.060 -1.408 7.257 1.00 86.12 86 LEU A CA 1
ATOM 648 C C . LEU A 1 86 ? -6.156 -1.200 8.775 1.00 86.12 86 LEU A C 1
ATOM 650 O O . LEU A 1 86 ? -6.005 -0.084 9.247 1.00 86.12 86 LEU A O 1
ATOM 654 N N . LEU A 1 87 ? -6.338 -2.265 9.562 1.00 91.94 87 LEU A N 1
ATOM 655 C CA . LEU A 1 87 ? -6.333 -2.151 11.021 1.00 91.94 87 LEU A CA 1
ATOM 656 C C . LEU A 1 87 ? -4.984 -1.652 11.561 1.00 91.94 87 LEU A C 1
ATOM 658 O O . LEU A 1 87 ? -4.963 -0.764 12.408 1.00 91.94 87 LEU A O 1
ATOM 662 N N . ALA A 1 88 ? -3.869 -2.214 11.095 1.00 89.56 88 ALA A N 1
ATOM 663 C CA . ALA A 1 88 ? -2.539 -1.799 11.530 1.00 89.56 88 ALA A CA 1
ATOM 664 C C . ALA A 1 88 ? -2.255 -0.328 11.174 1.00 89.56 88 ALA A C 1
ATOM 666 O O . ALA A 1 88 ? -1.688 0.386 11.996 1.00 89.56 88 ALA A O 1
ATOM 667 N N . HIS A 1 89 ? -2.707 0.134 10.003 1.00 91.19 89 HIS A N 1
ATOM 668 C CA . HIS A 1 89 ? -2.619 1.532 9.565 1.00 91.19 89 HIS A CA 1
ATOM 669 C C . HIS A 1 89 ? -3.316 2.475 10.541 1.00 91.19 89 HIS A C 1
ATOM 671 O O . HIS A 1 89 ? -2.701 3.387 11.092 1.00 91.19 89 HIS A O 1
ATOM 677 N N . GLU A 1 90 ? -4.579 2.184 10.848 1.00 93.38 90 GLU A N 1
ATOM 678 C CA . GLU A 1 90 ? -5.357 2.974 11.800 1.00 93.38 90 GLU A CA 1
ATOM 679 C C . GLU A 1 90 ? -4.745 2.940 13.213 1.00 93.38 90 GLU A C 1
ATOM 681 O O . GLU A 1 90 ? -4.697 3.948 13.915 1.00 93.38 90 GLU A O 1
ATOM 686 N N . LEU A 1 91 ? -4.177 1.809 13.639 1.00 92.81 91 LEU A N 1
ATOM 687 C CA . LEU A 1 91 ? -3.466 1.738 14.918 1.00 92.81 91 LEU A CA 1
ATOM 688 C C . LEU A 1 91 ? -2.196 2.596 14.939 1.00 92.81 91 LEU A C 1
ATOM 690 O O . LEU A 1 91 ? -1.898 3.197 15.972 1.00 92.81 91 LEU A O 1
ATOM 694 N N . VAL A 1 92 ? -1.471 2.728 13.827 1.00 88.38 92 VAL A N 1
ATOM 695 C CA . VAL A 1 92 ? -0.334 3.659 13.753 1.00 88.38 92 VAL A CA 1
ATOM 696 C C . VAL A 1 92 ? -0.806 5.107 13.896 1.00 88.38 92 VAL A C 1
ATOM 698 O O . VAL A 1 92 ? -0.170 5.881 14.615 1.00 88.38 92 VAL A O 1
ATOM 701 N N . HIS A 1 93 ? -1.960 5.464 13.333 1.00 87.62 93 HIS A N 1
ATOM 702 C CA . HIS A 1 93 ? -2.555 6.781 13.565 1.00 87.62 93 HIS A CA 1
ATOM 703 C C . HIS A 1 93 ? -2.861 7.044 15.046 1.00 87.62 93 HIS A C 1
ATOM 705 O O . HIS A 1 93 ? -2.665 8.166 15.517 1.00 87.62 93 HIS A O 1
ATOM 711 N N . THR A 1 94 ? -3.253 6.029 15.830 1.00 88.56 94 THR A N 1
ATOM 712 C CA . THR A 1 94 ? -3.441 6.207 17.289 1.00 88.56 94 THR A CA 1
ATOM 713 C C . THR A 1 94 ? -2.131 6.578 17.988 1.00 88.56 94 THR A C 1
ATOM 715 O O . THR A 1 94 ? -2.116 7.452 18.857 1.00 88.56 94 THR A O 1
ATOM 718 N N . LEU A 1 95 ? -1.013 5.976 17.565 1.00 85.62 95 LEU A N 1
ATOM 719 C CA . LEU A 1 95 ? 0.319 6.263 18.100 1.00 85.62 95 LEU A CA 1
ATOM 720 C C . LEU A 1 95 ? 0.776 7.673 17.721 1.00 85.62 95 LEU A C 1
ATOM 722 O O . LEU A 1 95 ? 1.261 8.414 18.576 1.00 85.62 95 LEU A O 1
ATOM 726 N N . GLN A 1 96 ? 0.572 8.065 16.462 1.00 82.19 96 GLN A N 1
ATOM 727 C CA . GLN A 1 96 ? 0.890 9.407 15.970 1.00 82.19 96 GLN A CA 1
ATOM 728 C C . GLN A 1 96 ? 0.077 10.481 16.714 1.00 82.19 96 GLN A C 1
ATOM 730 O O . GLN A 1 96 ? 0.631 11.465 17.210 1.00 82.19 96 GLN A O 1
ATOM 735 N N . GLN A 1 97 ? -1.232 10.271 16.887 1.00 81.50 97 GLN A N 1
ATOM 736 C CA . GLN A 1 97 ? -2.080 11.197 17.641 1.00 81.50 97 GLN A CA 1
ATOM 737 C C . GLN A 1 97 ? -1.664 11.297 19.116 1.00 81.50 97 GLN A C 1
ATOM 739 O O . GLN A 1 97 ? -1.624 12.400 19.664 1.00 81.50 97 GLN A O 1
ATOM 744 N N . ALA A 1 98 ? -1.292 10.181 19.748 1.00 76.06 98 ALA A N 1
ATOM 745 C CA . ALA A 1 98 ? -0.823 10.168 21.131 1.00 76.06 98 ALA A CA 1
ATOM 746 C C . ALA A 1 98 ? 0.544 10.860 21.311 1.00 76.06 98 ALA A C 1
ATOM 748 O O . ALA A 1 98 ? 0.786 11.488 22.341 1.00 76.06 98 ALA A O 1
ATOM 749 N N . ALA A 1 99 ? 1.412 10.814 20.297 1.00 73.69 99 ALA A N 1
ATOM 750 C CA . ALA A 1 99 ? 2.680 11.546 20.260 1.00 73.69 99 ALA A CA 1
ATOM 751 C C . ALA A 1 99 ? 2.517 13.054 19.963 1.00 73.69 99 ALA A C 1
ATOM 753 O O . ALA A 1 99 ? 3.501 13.795 19.963 1.00 73.69 99 ALA A O 1
ATOM 754 N N . GLY A 1 100 ? 1.292 13.527 19.702 1.00 64.38 100 GLY A N 1
ATOM 755 C CA . GLY A 1 100 ? 1.006 14.921 19.351 1.00 64.38 100 GLY A CA 1
ATOM 756 C C . GLY A 1 100 ? 1.386 15.295 17.914 1.00 64.38 100 GLY A C 1
ATOM 757 O O . GLY A 1 100 ? 1.327 16.471 17.547 1.00 64.38 100 GLY A O 1
ATOM 758 N N . THR A 1 101 ? 1.757 14.322 17.079 1.00 56.31 101 THR A N 1
ATOM 759 C CA . THR A 1 101 ? 2.124 14.530 15.679 1.00 56.31 101 THR A CA 1
ATOM 760 C C . THR A 1 101 ? 0.887 14.438 14.788 1.00 56.31 101 THR A C 1
ATOM 762 O O . THR A 1 101 ? 0.561 13.401 14.221 1.00 56.31 101 THR A O 1
ATOM 765 N N . VAL A 1 102 ? 0.176 15.558 14.638 1.00 55.84 102 VAL A N 1
ATOM 766 C CA . VAL A 1 102 ? -0.953 15.661 13.700 1.00 55.84 102 VAL A CA 1
ATOM 767 C C . VAL A 1 102 ? -0.732 16.857 12.777 1.00 55.84 102 VAL A C 1
ATOM 769 O O . VAL A 1 102 ? -0.867 18.001 13.208 1.00 55.84 102 VAL A O 1
ATOM 772 N N . ALA A 1 103 ? -0.408 16.621 11.500 1.00 48.25 103 ALA A N 1
ATOM 773 C CA . ALA A 1 103 ? -0.671 17.627 10.468 1.00 48.25 103 ALA A CA 1
ATOM 774 C C . ALA A 1 103 ? -2.113 17.470 9.999 1.00 48.25 103 ALA A C 1
ATOM 776 O O . ALA A 1 103 ? -2.543 16.372 9.674 1.00 48.25 103 ALA A O 1
ATOM 777 N N . GLY A 1 104 ? -2.861 18.563 9.972 1.00 48.06 104 GLY A N 1
ATOM 778 C CA . GLY A 1 104 ? -4.209 18.597 9.429 1.00 48.06 104 GLY A CA 1
ATOM 779 C C . GLY A 1 104 ? -4.653 20.041 9.277 1.00 48.06 104 GLY A C 1
ATOM 780 O O . GLY A 1 104 ? -4.323 20.888 10.113 1.00 48.06 104 GLY A O 1
ATOM 781 N N . SER A 1 105 ? -5.385 20.331 8.206 1.00 39.72 105 SER A N 1
ATOM 782 C CA . SER A 1 105 ? -6.024 21.637 8.060 1.00 39.72 105 SER A CA 1
ATOM 783 C C . SER A 1 105 ? -7.203 21.712 9.030 1.00 39.72 105 SER A C 1
ATOM 785 O O . SER A 1 105 ? -7.959 20.747 9.181 1.00 39.72 105 SER A O 1
ATOM 787 N N . LEU A 1 106 ? -7.358 22.846 9.716 1.00 41.34 106 LEU A N 1
ATOM 788 C CA . LEU A 1 106 ? -8.565 23.116 10.494 1.00 41.34 106 LEU A CA 1
ATOM 789 C C . LEU A 1 106 ? -9.736 23.190 9.513 1.00 41.34 106 LEU A C 1
ATOM 791 O O . LEU A 1 106 ? -9.829 24.142 8.738 1.00 41.34 106 LEU A O 1
ATOM 795 N N . SER A 1 107 ? -10.633 22.204 9.539 1.00 43.28 107 SER A N 1
ATOM 796 C CA . SER A 1 107 ? -11.919 22.379 8.866 1.00 43.28 107 SER A CA 1
ATOM 797 C C . SER A 1 107 ? -12.710 23.461 9.618 1.00 43.28 107 SER A C 1
ATOM 799 O O . SER A 1 107 ? -12.639 23.492 10.853 1.00 43.28 107 SER A O 1
ATOM 801 N N . PRO A 1 108 ? -13.506 24.316 8.945 1.00 41.59 108 PRO A N 1
ATOM 802 C CA . PRO A 1 108 ? -14.324 25.367 9.573 1.00 41.59 108 PRO A CA 1
ATOM 803 C C . PRO A 1 108 ? -15.372 24.907 10.617 1.00 41.59 108 PRO A C 1
ATOM 805 O O . PRO A 1 108 ? -16.199 25.706 11.047 1.00 41.59 108 PRO A O 1
ATOM 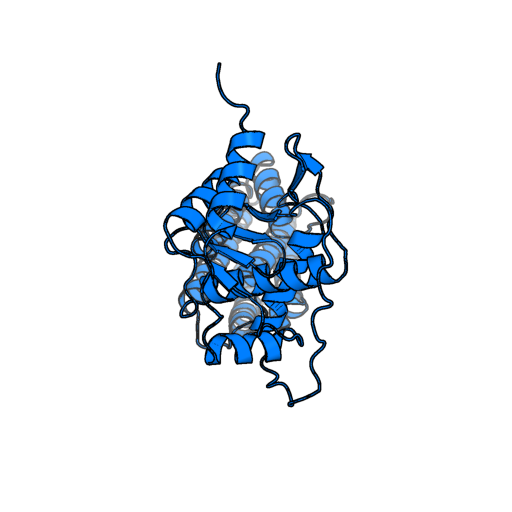808 N N . GLY A 1 109 ? -15.346 23.640 11.047 1.00 45.97 109 GLY A N 1
ATOM 809 C CA . GLY A 1 109 ? -16.131 23.057 12.140 1.00 45.97 109 GLY A CA 1
ATOM 810 C C . GLY A 1 109 ? -15.303 22.554 13.333 1.00 45.97 109 GLY A C 1
ATOM 811 O O . GLY A 1 109 ? -15.838 21.824 14.161 1.00 45.97 109 GLY A O 1
ATOM 812 N N . GLY A 1 110 ? -14.010 22.897 13.423 1.00 49.12 110 GLY A N 1
ATOM 813 C CA . GLY A 1 110 ? -13.157 22.535 14.564 1.00 49.12 110 GLY A CA 1
ATOM 814 C C . GLY A 1 110 ? -12.723 21.067 14.596 1.00 49.12 110 GLY A C 1
ATOM 815 O O . GLY A 1 110 ? -12.419 20.550 15.663 1.00 49.12 110 GLY A O 1
ATOM 816 N N . VAL A 1 111 ? -12.7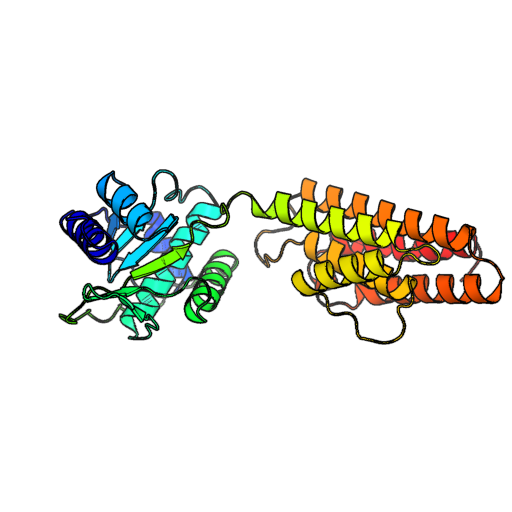11 20.386 13.447 1.00 52.16 111 VAL A N 1
ATOM 817 C CA . VAL A 1 111 ? -12.137 19.041 13.285 1.00 52.16 111 VAL A CA 1
ATOM 818 C C . VAL A 1 111 ? -10.862 19.171 12.458 1.00 52.16 111 VAL A C 1
ATOM 820 O O . VAL A 1 111 ? -10.881 19.771 11.378 1.00 52.16 111 VAL A O 1
ATOM 823 N N . ARG A 1 1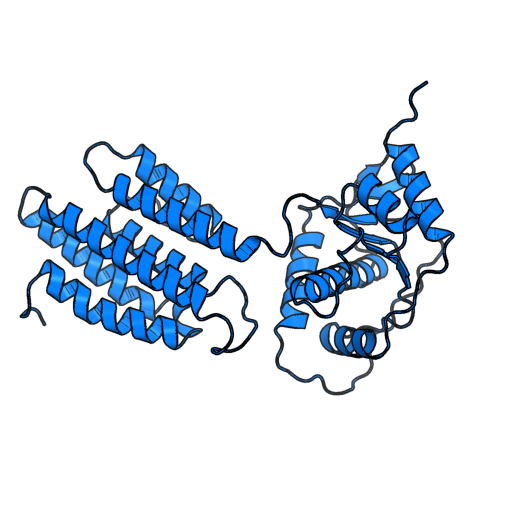12 ? -9.744 18.635 12.957 1.00 57.44 11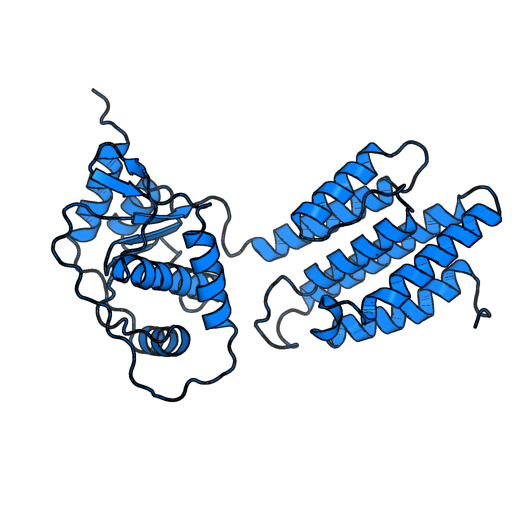2 ARG A N 1
ATOM 824 C CA . ARG A 1 112 ? -8.485 18.571 12.194 1.00 57.44 112 ARG A CA 1
ATOM 825 C C . ARG A 1 112 ? -8.507 17.322 11.328 1.00 57.44 112 ARG A C 1
ATOM 827 O O . ARG A 1 112 ? -8.442 16.233 11.882 1.00 57.44 112 ARG A O 1
ATOM 834 N N . ILE A 1 113 ? -8.614 17.481 10.011 1.00 59.75 113 ILE A N 1
ATOM 835 C CA . ILE A 1 113 ? -8.603 16.357 9.065 1.00 59.75 113 ILE A CA 1
ATOM 836 C C . ILE A 1 113 ? -7.261 16.357 8.331 1.00 59.75 113 ILE A C 1
ATOM 838 O O . ILE A 1 113 ? -6.889 17.366 7.725 1.00 59.75 113 ILE A O 1
ATOM 842 N N . SER A 1 114 ? -6.532 15.246 8.413 1.00 60.62 114 SER A N 1
ATOM 843 C CA . SER A 1 114 ? -5.275 15.040 7.681 1.00 60.62 114 SER A CA 1
ATOM 844 C C . SER A 1 114 ? -5.544 14.673 6.217 1.00 60.62 114 SER A C 1
ATOM 846 O O . SER A 1 114 ? -6.559 14.047 5.890 1.00 60.62 114 SER A O 1
ATOM 848 N N . GLY A 1 115 ? -4.673 15.121 5.310 1.00 56.72 115 GLY A N 1
ATOM 849 C CA . GLY A 1 115 ? -4.766 14.794 3.894 1.00 56.72 115 GLY A CA 1
ATOM 850 C C . GLY A 1 115 ? -4.187 13.400 3.614 1.00 56.72 115 GLY A C 1
ATOM 851 O O . GLY A 1 115 ? -3.119 13.092 4.129 1.00 56.72 115 GLY A O 1
ATOM 852 N N . PRO A 1 116 ? -4.804 12.588 2.731 1.00 54.09 116 PRO A N 1
ATOM 853 C CA . PRO A 1 116 ? -4.346 11.230 2.391 1.00 54.09 116 PRO A CA 1
ATOM 854 C C . PRO A 1 116 ? -2.961 11.165 1.707 1.00 54.09 116 PRO A C 1
ATOM 856 O O . PRO A 1 116 ? -2.489 10.088 1.371 1.00 54.09 116 PRO A O 1
ATOM 859 N N . GLN A 1 117 ? -2.325 12.310 1.434 1.00 51.53 117 GLN A N 1
ATOM 860 C CA . GLN A 1 117 ? -0.991 12.407 0.821 1.00 51.53 117 GLN A CA 1
ATOM 861 C C . GLN A 1 117 ? 0.052 13.013 1.769 1.00 51.53 117 GLN A C 1
ATOM 863 O O . GLN A 1 117 ? 1.195 13.242 1.366 1.00 51.53 117 GLN A O 1
ATOM 868 N N . ASP A 1 118 ? -0.322 13.288 3.019 1.00 65.56 118 ASP A N 1
ATOM 869 C CA . ASP A 1 118 ? 0.597 13.859 3.991 1.00 65.56 118 ASP A CA 1
ATOM 870 C C . ASP A 1 118 ? 1.631 12.808 4.421 1.00 65.56 118 ASP A C 1
ATOM 872 O O . ASP A 1 118 ? 1.374 11.604 4.423 1.00 65.56 118 ASP A O 1
ATOM 876 N N . ARG A 1 119 ? 2.822 13.261 4.829 1.00 67.56 119 ARG A N 1
ATOM 877 C CA . ARG A 1 119 ? 3.934 12.384 5.255 1.00 67.56 119 ARG A CA 1
ATOM 878 C C . ARG A 1 119 ? 3.534 11.324 6.291 1.00 67.56 119 ARG A C 1
ATOM 880 O O . ARG A 1 119 ? 4.139 10.260 6.331 1.00 67.56 119 ARG A O 1
ATOM 887 N N . PHE A 1 120 ? 2.532 11.635 7.112 1.00 66.38 120 PHE A N 1
ATOM 888 C CA . PHE A 1 120 ? 2.037 10.779 8.183 1.00 66.38 120 PHE A CA 1
ATOM 889 C C . PHE A 1 120 ? 1.268 9.565 7.664 1.00 66.38 120 PHE A C 1
ATOM 891 O O . PHE A 1 120 ? 1.354 8.512 8.281 1.00 66.38 120 PHE A O 1
ATOM 898 N N . GLU A 1 121 ? 0.597 9.689 6.517 1.00 72.44 121 GLU A N 1
ATOM 899 C CA . GLU A 1 121 ? -0.100 8.584 5.851 1.00 72.44 121 GLU A CA 1
ATOM 900 C C . GLU A 1 121 ? 0.910 7.611 5.241 1.00 72.44 121 GLU A C 1
ATOM 902 O O . GLU A 1 121 ? 0.843 6.417 5.495 1.00 72.44 121 GLU A O 1
ATOM 907 N N . GLN A 1 122 ? 1.945 8.121 4.560 1.00 70.38 122 GLN A N 1
ATOM 908 C CA . GLN A 1 122 ? 3.028 7.275 4.034 1.00 70.38 122 GLN A CA 1
ATOM 909 C C . GLN A 1 122 ? 3.829 6.581 5.145 1.00 70.38 122 GLN A C 1
ATOM 911 O O . GLN A 1 122 ? 4.350 5.481 4.957 1.00 70.38 122 GLN A O 1
ATOM 916 N N . GLU A 1 123 ? 4.000 7.249 6.287 1.00 71.19 123 GLU A N 1
ATOM 917 C CA . GLU A 1 123 ? 4.639 6.665 7.464 1.00 71.19 123 GLU A CA 1
ATOM 918 C C . GLU A 1 123 ? 3.749 5.597 8.106 1.00 71.19 123 GLU A C 1
ATOM 920 O O . GLU A 1 123 ? 4.253 4.525 8.440 1.00 71.19 123 GLU A O 1
ATOM 925 N N . ALA A 1 124 ? 2.443 5.858 8.224 1.00 74.94 124 ALA A N 1
ATOM 926 C CA . ALA A 1 124 ? 1.468 4.901 8.733 1.00 74.94 124 ALA A CA 1
ATOM 927 C C . ALA A 1 124 ? 1.382 3.655 7.848 1.00 74.94 124 ALA A C 1
ATOM 929 O O . ALA A 1 124 ? 1.509 2.546 8.372 1.00 74.94 124 ALA A O 1
ATOM 930 N N . ASP A 1 125 ? 1.318 3.843 6.527 1.00 75.56 125 ASP A N 1
ATOM 931 C CA . ASP A 1 125 ? 1.354 2.766 5.542 1.00 75.56 125 ASP A CA 1
ATOM 932 C C . ASP A 1 125 ? 2.599 1.912 5.764 1.00 75.56 125 ASP A C 1
ATOM 934 O O . ASP A 1 125 ? 2.476 0.727 6.056 1.00 75.56 125 ASP A O 1
ATOM 938 N N . ARG A 1 126 ? 3.800 2.516 5.728 1.00 71.94 126 ARG A N 1
ATOM 939 C CA . ARG A 1 126 ? 5.077 1.799 5.897 1.00 71.94 126 ARG A CA 1
ATOM 940 C C . ARG A 1 126 ? 5.195 1.083 7.241 1.00 71.94 126 ARG A C 1
ATOM 942 O O . ARG A 1 126 ? 5.752 -0.014 7.285 1.00 71.94 126 ARG A O 1
ATOM 949 N N . ALA A 1 127 ? 4.725 1.686 8.329 1.00 73.94 127 ALA A N 1
ATOM 950 C CA . ALA A 1 127 ? 4.793 1.093 9.661 1.00 73.94 127 ALA A CA 1
ATOM 951 C C . ALA A 1 127 ? 3.837 -0.102 9.800 1.00 73.94 127 ALA A C 1
ATOM 953 O O . ALA A 1 127 ? 4.258 -1.166 10.258 1.00 73.94 127 ALA A O 1
ATOM 954 N N . ALA A 1 128 ? 2.588 0.036 9.344 1.00 77.56 128 ALA A N 1
ATOM 955 C CA . ALA A 1 128 ? 1.600 -1.046 9.302 1.00 77.56 128 ALA A CA 1
ATOM 956 C C . ALA A 1 128 ? 2.101 -2.226 8.464 1.00 77.56 128 ALA A C 1
ATOM 958 O O . ALA A 1 128 ? 2.014 -3.398 8.834 1.00 77.56 128 ALA A O 1
ATOM 959 N N . GLU A 1 129 ? 2.706 -1.879 7.343 1.00 71.62 129 GLU A N 1
ATOM 960 C CA . GLU A 1 129 ? 3.364 -2.774 6.429 1.00 71.62 129 GLU A CA 1
ATOM 961 C C . GLU A 1 129 ? 4.509 -3.551 7.081 1.00 71.62 129 GLU A C 1
ATOM 963 O O . GLU A 1 129 ? 4.488 -4.782 7.070 1.00 71.62 129 GLU A O 1
ATOM 968 N N . GLN A 1 130 ? 5.487 -2.872 7.681 1.00 70.69 130 GLN A N 1
ATOM 969 C CA . GLN A 1 130 ? 6.619 -3.503 8.372 1.00 70.69 130 GLN A CA 1
ATOM 970 C C . GLN A 1 130 ? 6.172 -4.405 9.528 1.00 70.69 130 GLN A C 1
ATOM 972 O O . GLN A 1 130 ? 6.672 -5.526 9.669 1.00 70.69 130 GLN A O 1
ATOM 977 N N . ALA A 1 131 ? 5.192 -3.944 10.305 1.00 76.69 131 ALA A N 1
ATOM 978 C CA . ALA A 1 131 ? 4.600 -4.675 11.416 1.00 76.69 131 ALA A CA 1
ATOM 979 C C . ALA A 1 131 ? 4.026 -6.029 10.967 1.00 76.69 131 ALA A C 1
ATOM 981 O O . ALA A 1 131 ? 4.189 -7.037 11.659 1.00 76.69 131 ALA A O 1
ATOM 982 N N . LEU A 1 132 ? 3.416 -6.084 9.780 1.00 76.25 132 LEU A N 1
ATOM 983 C CA . LEU A 1 132 ? 2.810 -7.302 9.246 1.00 76.25 132 LEU A CA 1
ATOM 984 C C . LEU A 1 132 ? 3.806 -8.239 8.542 1.00 76.25 132 LEU A C 1
ATOM 986 O O . LEU A 1 132 ? 3.640 -9.451 8.669 1.00 76.25 132 LEU A O 1
ATOM 990 N N . CYS A 1 133 ? 4.864 -7.742 7.875 1.00 65.12 133 CYS A N 1
ATOM 991 C CA . CYS A 1 133 ? 5.877 -8.641 7.273 1.00 65.12 133 CYS A CA 1
ATOM 992 C C . CYS A 1 133 ? 6.826 -9.299 8.257 1.00 65.12 133 CYS A C 1
ATOM 994 O O . CYS A 1 133 ? 7.449 -10.296 7.890 1.00 65.12 133 CYS A O 1
ATOM 996 N N . SER A 1 134 ? 7.057 -8.709 9.430 1.00 53.31 134 SER A N 1
ATOM 997 C CA . SER A 1 134 ? 8.100 -9.229 10.308 1.00 53.31 134 SER A CA 1
ATOM 998 C C . SER A 1 134 ? 7.747 -10.658 10.752 1.00 53.31 134 SER A C 1
ATOM 1000 O O . SER A 1 134 ? 6.766 -10.905 11.447 1.00 53.31 134 SER A O 1
ATOM 1002 N N . THR A 1 135 ? 8.560 -11.625 10.314 1.00 47.16 135 THR A N 1
ATOM 1003 C CA . THR A 1 135 ? 8.536 -13.028 10.768 1.00 47.16 135 THR A CA 1
ATOM 1004 C C . THR A 1 135 ? 9.203 -13.194 12.137 1.00 47.16 135 THR A C 1
ATOM 1006 O O . THR A 1 135 ? 9.224 -14.287 12.705 1.00 47.16 135 THR A O 1
ATOM 1009 N N . ALA A 1 136 ? 9.746 -12.107 12.692 1.00 41.84 136 ALA A N 1
ATOM 1010 C CA . ALA A 1 136 ? 10.305 -12.069 14.029 1.00 41.84 136 ALA A CA 1
ATOM 1011 C C . ALA A 1 136 ? 9.170 -12.142 15.054 1.00 41.84 136 ALA A C 1
ATOM 1013 O O . ALA A 1 136 ? 8.495 -11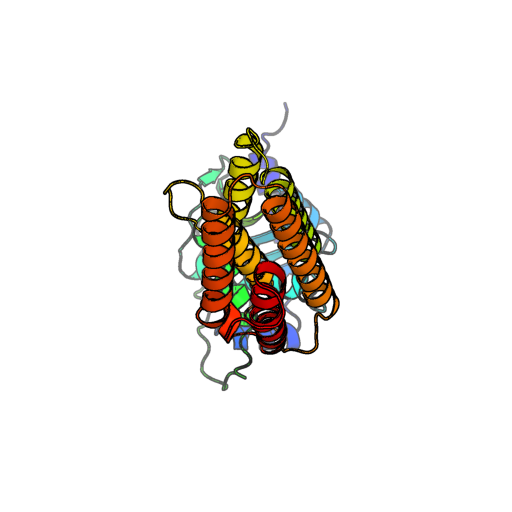.156 15.337 1.00 41.84 136 ALA A O 1
ATOM 1014 N N . ARG A 1 137 ? 8.974 -13.329 15.630 1.00 39.97 137 ARG A N 1
ATOM 1015 C CA . ARG A 1 137 ? 8.150 -13.514 16.824 1.00 39.97 137 ARG A CA 1
ATOM 1016 C C . ARG A 1 137 ? 8.687 -12.595 17.934 1.00 39.97 137 ARG A C 1
ATOM 1018 O O . ARG A 1 137 ? 9.821 -12.810 18.370 1.00 39.97 137 ARG A O 1
ATOM 1025 N N . PRO A 1 138 ? 7.927 -11.590 18.404 1.00 44.88 138 PRO A N 1
ATOM 1026 C CA . PRO A 1 138 ? 8.436 -10.664 19.404 1.00 44.88 138 PRO A CA 1
ATOM 1027 C C . PRO A 1 138 ? 8.558 -11.375 20.750 1.00 44.88 138 PRO A C 1
ATOM 1029 O O . PRO A 1 138 ? 7.669 -12.130 21.157 1.00 44.88 138 PRO A O 1
ATOM 1032 N N . LEU A 1 139 ? 9.664 -11.133 21.447 1.00 33.66 139 LEU A N 1
ATOM 1033 C CA . LEU A 1 139 ? 9.800 -11.489 22.855 1.00 33.66 139 LEU A CA 1
ATOM 1034 C C . LEU A 1 139 ? 8.849 -10.604 23.684 1.00 33.66 139 LEU A C 1
ATOM 1036 O O . LEU A 1 139 ? 8.701 -9.422 23.368 1.00 33.66 139 LEU A O 1
ATOM 1040 N N . PRO A 1 140 ? 8.208 -11.127 24.743 1.00 40.91 140 PRO A N 1
ATOM 1041 C CA . PRO A 1 140 ? 7.416 -10.301 25.645 1.00 40.91 140 PRO A CA 1
ATOM 1042 C C . PRO A 1 140 ? 8.339 -9.309 26.372 1.00 40.91 140 PRO A C 1
ATOM 1044 O O . PRO A 1 140 ? 9.119 -9.692 27.239 1.00 40.91 140 PRO A O 1
ATOM 1047 N N . GLY A 1 141 ? 8.259 -8.034 25.990 1.00 44.47 141 GLY A N 1
ATOM 1048 C CA . GLY A 1 141 ? 8.912 -6.904 26.652 1.00 44.47 141 GLY A CA 1
ATOM 1049 C C . GLY A 1 141 ? 7.887 -5.848 27.085 1.00 44.47 141 GLY A C 1
ATOM 1050 O O . GLY A 1 141 ? 6.736 -5.896 26.640 1.00 44.47 141 GLY A O 1
ATOM 1051 N N . PRO A 1 142 ? 8.262 -4.905 27.967 1.00 41.12 142 PRO A N 1
ATOM 1052 C CA . PRO A 1 142 ? 7.365 -3.841 28.406 1.00 41.12 142 PRO A CA 1
ATOM 1053 C C . PRO A 1 142 ? 6.933 -2.981 27.209 1.00 41.12 142 PRO A C 1
ATOM 1055 O O . PRO A 1 142 ? 7.767 -2.422 26.500 1.00 41.12 142 PRO A O 1
ATOM 1058 N N . ARG A 1 143 ? 5.619 -2.904 26.977 1.00 61.41 143 ARG A N 1
ATOM 1059 C CA . ARG A 1 143 ? 5.006 -2.106 25.906 1.00 61.41 143 ARG A CA 1
ATOM 1060 C C . ARG A 1 143 ? 4.851 -0.662 26.355 1.00 61.41 143 ARG A C 1
ATOM 1062 O O . ARG A 1 143 ? 4.521 -0.409 27.515 1.00 61.41 143 ARG A O 1
ATOM 1069 N N . ALA A 1 144 ? 5.053 0.279 25.438 1.00 58.12 144 ALA A N 1
ATOM 1070 C CA . ALA A 1 144 ? 4.799 1.680 25.732 1.00 58.12 144 ALA A CA 1
ATOM 1071 C C . ALA A 1 144 ? 3.287 1.895 25.912 1.00 58.12 144 ALA A C 1
ATOM 1073 O O . ALA A 1 144 ? 2.493 1.598 25.016 1.00 58.12 144 ALA A O 1
ATOM 1074 N N . ALA A 1 145 ? 2.889 2.394 27.083 1.00 55.53 145 ALA A N 1
ATOM 1075 C CA . ALA A 1 145 ? 1.518 2.824 27.313 1.00 55.53 145 ALA A CA 1
ATOM 1076 C C . ALA A 1 145 ? 1.244 4.088 26.489 1.00 55.53 145 ALA A C 1
ATOM 1078 O O . ALA A 1 145 ? 2.032 5.037 26.530 1.00 55.53 145 ALA A O 1
ATOM 1079 N N . LEU A 1 146 ? 0.118 4.118 25.775 1.00 51.59 146 LEU A N 1
ATOM 1080 C CA . LEU A 1 146 ? -0.342 5.332 25.106 1.00 51.59 146 LEU A CA 1
ATOM 1081 C C . LEU A 1 146 ? -0.553 6.443 26.161 1.00 51.59 146 LEU A C 1
ATOM 1083 O O . LEU A 1 146 ? -1.271 6.214 27.146 1.00 51.59 146 LEU A O 1
ATOM 1087 N N . PRO A 1 147 ? 0.064 7.633 26.013 1.00 45.47 147 PRO A N 1
ATOM 1088 C CA . PRO A 1 147 ? -0.197 8.755 26.907 1.00 45.47 147 PRO A CA 1
ATOM 1089 C C . PRO A 1 147 ? -1.683 9.126 26.864 1.00 45.47 147 PRO A C 1
ATOM 1091 O O . PRO A 1 147 ? -2.322 9.089 25.814 1.00 45.47 147 PRO A O 1
ATOM 1094 N N . ARG A 1 148 ? -2.251 9.486 28.023 1.00 46.50 148 ARG A N 1
ATOM 1095 C CA . ARG A 1 148 ? -3.650 9.926 28.111 1.00 46.50 148 ARG A CA 1
ATOM 1096 C C . ARG A 1 148 ? -3.841 11.159 27.232 1.00 46.50 148 ARG A C 1
ATOM 1098 O O . ARG A 1 148 ? -3.236 12.194 27.509 1.00 46.50 148 ARG A O 1
ATOM 1105 N N . SER A 1 149 ? -4.732 11.082 26.247 1.00 45.50 149 SER A N 1
ATOM 1106 C CA . SER A 1 149 ? -5.287 12.284 25.633 1.00 45.50 149 SER A CA 1
ATOM 1107 C C . SER A 1 149 ? -5.989 13.081 26.740 1.00 45.50 149 SER A C 1
ATOM 1109 O O . SER A 1 149 ? -7.031 12.674 27.250 1.00 45.50 149 SER A O 1
ATOM 1111 N N . GLY A 1 150 ? -5.388 14.193 27.177 1.00 39.09 150 GLY A N 1
ATOM 1112 C CA . GLY A 1 150 ? -6.111 15.205 27.951 1.00 39.09 150 GLY A CA 1
ATOM 1113 C C . GLY A 1 150 ? -7.266 15.773 27.114 1.00 39.09 150 GLY A C 1
ATOM 1114 O O . GLY A 1 150 ? -7.341 15.474 25.920 1.00 39.09 150 GLY A O 1
ATOM 1115 N N . PRO A 1 151 ? -8.164 16.597 27.681 1.00 35.72 151 PRO A N 1
ATOM 1116 C CA . PRO A 1 151 ? -9.201 17.275 26.908 1.00 35.72 151 PRO A CA 1
ATOM 1117 C C . PRO A 1 151 ? -8.552 18.291 25.949 1.00 35.72 151 PRO A C 1
ATOM 1119 O O . PRO A 1 151 ? -8.486 19.487 26.217 1.00 35.72 151 PRO A O 1
ATOM 1122 N N . ALA A 1 152 ? -8.012 17.804 24.833 1.00 37.22 152 ALA A N 1
ATOM 1123 C CA . ALA A 1 152 ? -7.598 18.612 23.707 1.00 37.22 152 ALA A CA 1
ATOM 1124 C C . ALA A 1 152 ? -8.876 19.124 23.045 1.00 37.22 152 ALA A C 1
ATOM 1126 O O . ALA A 1 152 ? -9.784 18.358 22.732 1.00 37.22 152 ALA A O 1
ATOM 1127 N N . ALA A 1 153 ? -8.954 20.439 22.876 1.00 44.22 153 ALA A N 1
ATOM 1128 C CA . ALA A 1 153 ? -10.183 21.169 22.602 1.00 44.22 153 ALA A CA 1
ATOM 1129 C C . ALA A 1 153 ? -10.898 20.831 21.274 1.00 44.22 153 ALA A C 1
ATOM 1131 O O . ALA A 1 153 ? -11.901 21.476 20.985 1.00 44.22 153 ALA A O 1
ATOM 1132 N N . GLN A 1 154 ? -10.431 19.872 20.460 1.00 44.41 154 GLN A N 1
ATOM 1133 C CA . GLN A 1 154 ? -10.993 19.540 19.143 1.00 44.41 154 GLN A CA 1
ATOM 1134 C C . GLN A 1 154 ? -10.649 18.094 18.712 1.00 44.41 154 GLN A C 1
ATOM 1136 O O . GLN A 1 154 ? -9.485 17.708 18.840 1.00 44.41 154 GLN A O 1
ATOM 1141 N N . PRO A 1 155 ? -11.598 17.295 18.174 1.00 51.94 155 PRO A N 1
ATOM 1142 C CA . PRO A 1 155 ? -11.306 15.961 17.643 1.00 51.94 155 PRO A CA 1
ATOM 1143 C C . PRO A 1 155 ? -10.447 16.048 16.369 1.00 51.94 155 PRO A C 1
ATOM 1145 O O . PRO A 1 155 ? -10.717 16.843 15.464 1.00 51.94 155 PRO A O 1
ATOM 1148 N N . SER A 1 156 ? -9.403 15.225 16.290 1.00 57.16 156 SER A N 1
ATOM 1149 C CA . SER A 1 156 ? -8.563 15.056 15.099 1.00 57.16 156 SER A CA 1
ATOM 1150 C C . SER A 1 156 ? -8.891 13.748 14.390 1.00 57.16 156 SER A C 1
ATOM 1152 O O . SER A 1 156 ? -8.951 12.705 15.031 1.00 57.16 156 SER A O 1
ATOM 1154 N N . VAL A 1 157 ? -9.068 13.801 13.073 1.00 64.56 157 VAL A N 1
ATOM 1155 C CA . VAL A 1 157 ? -9.400 12.668 12.207 1.00 64.56 157 VAL A CA 1
ATOM 1156 C C . VAL A 1 157 ? -8.258 12.464 11.210 1.00 64.56 157 VAL A C 1
ATOM 1158 O O . VAL A 1 157 ? -7.998 13.329 10.373 1.00 64.56 157 VAL A O 1
ATOM 1161 N N . GLN A 1 158 ? -7.588 11.317 11.289 1.00 71.38 158 GLN A N 1
ATOM 1162 C CA . GLN A 1 158 ? -6.661 10.835 10.254 1.00 71.38 158 GLN A CA 1
ATOM 1163 C C . GLN A 1 158 ? -7.393 9.779 9.427 1.00 71.38 158 GLN A C 1
ATOM 1165 O O . GLN A 1 158 ? -8.076 8.947 10.022 1.00 71.38 158 GLN A O 1
ATOM 1170 N N . ARG A 1 159 ? -7.374 9.890 8.091 1.00 63.00 159 ARG A N 1
ATOM 1171 C CA . ARG A 1 159 ? -8.316 9.178 7.214 1.00 63.00 159 ARG A CA 1
ATOM 1172 C C . ARG A 1 159 ? -7.617 8.511 6.031 1.00 63.00 159 ARG A C 1
ATOM 1174 O O . ARG A 1 159 ? -6.891 9.167 5.289 1.00 63.00 159 ARG A O 1
ATOM 1181 N N . VAL A 1 160 ? -8.005 7.273 5.740 1.00 54.47 160 VAL A N 1
ATOM 1182 C CA . VAL A 1 160 ? -7.622 6.590 4.496 1.00 54.47 160 VAL A CA 1
ATOM 1183 C C . VAL A 1 160 ? -8.650 6.898 3.411 1.00 54.47 160 VAL A C 1
ATOM 1185 O O . VAL A 1 160 ? -9.810 6.489 3.510 1.00 54.47 160 VAL A O 1
ATOM 1188 N N . ALA A 1 161 ? -8.249 7.631 2.368 1.00 51.59 161 ALA A N 1
ATOM 1189 C CA . ALA A 1 161 ? -9.162 8.072 1.313 1.00 51.59 161 ALA A CA 1
ATOM 1190 C C . ALA A 1 161 ? -9.818 6.907 0.559 1.00 51.59 161 ALA A C 1
ATOM 1192 O O . ALA A 1 161 ? -9.184 5.915 0.215 1.00 51.59 161 ALA A O 1
ATOM 1193 N N . SER A 1 162 ? -11.090 7.087 0.199 1.00 41.09 162 SER A N 1
ATOM 1194 C CA . SER A 1 162 ? -11.891 6.114 -0.553 1.00 41.09 162 SER A CA 1
ATOM 1195 C C . SER A 1 162 ? -11.505 5.954 -2.038 1.00 41.09 162 SER A C 1
ATOM 1197 O O . SER A 1 162 ? -12.314 5.491 -2.843 1.00 41.09 162 SER A O 1
ATOM 1199 N N . GLN A 1 163 ? -10.305 6.377 -2.441 1.00 33.00 163 GLN A N 1
ATOM 1200 C CA . GLN A 1 163 ? -9.810 6.263 -3.813 1.00 33.00 163 GLN A CA 1
ATOM 1201 C C . GLN A 1 163 ? -8.673 5.243 -3.879 1.00 33.00 163 GLN A C 1
ATOM 1203 O O . GLN A 1 163 ? -7.520 5.618 -4.026 1.00 33.00 163 GLN A O 1
ATOM 1208 N N . VAL A 1 164 ? -9.050 3.966 -3.746 1.00 31.58 164 VAL A N 1
ATOM 1209 C CA . VAL A 1 164 ? -8.534 2.741 -4.400 1.00 31.58 164 VAL A CA 1
ATOM 1210 C C . VAL A 1 164 ? -8.863 1.557 -3.464 1.00 31.58 164 VAL A C 1
ATOM 1212 O O . VAL A 1 164 ? -8.461 1.566 -2.305 1.00 31.58 164 VAL A O 1
ATOM 1215 N N . PRO A 1 165 ? -9.614 0.531 -3.907 1.00 30.12 165 PRO A N 1
ATOM 1216 C CA . PRO A 1 165 ? -9.924 -0.627 -3.072 1.00 30.12 165 PRO A CA 1
ATOM 1217 C C . PRO A 1 165 ? -8.670 -1.436 -2.718 1.00 30.12 165 PRO A C 1
ATOM 1219 O O . PRO A 1 165 ? -7.984 -1.942 -3.603 1.00 30.12 165 PRO A O 1
ATOM 1222 N N . LEU A 1 166 ? -8.452 -1.649 -1.416 1.00 34.75 166 LEU A N 1
ATOM 1223 C CA . LEU A 1 166 ? -7.371 -2.451 -0.810 1.00 34.75 166 LEU A CA 1
ATOM 1224 C C . LEU A 1 166 ? -7.407 -3.968 -1.127 1.00 34.75 166 LEU A C 1
ATOM 1226 O O . LEU A 1 166 ? -6.748 -4.758 -0.462 1.00 34.75 166 LEU A O 1
ATOM 1230 N N . SER A 1 167 ? -8.140 -4.398 -2.155 1.00 36.53 167 SER A N 1
ATOM 1231 C CA . SER A 1 167 ? -8.086 -5.760 -2.710 1.00 36.53 167 SER A CA 1
ATOM 1232 C C . SER A 1 167 ? -7.934 -5.785 -4.239 1.00 36.53 167 SER A C 1
ATOM 1234 O O . SER A 1 167 ? -7.982 -6.854 -4.836 1.00 36.53 167 SER A O 1
ATOM 1236 N N . GLU A 1 168 ? -7.747 -4.628 -4.888 1.00 40.19 168 GLU A N 1
ATOM 1237 C CA . GLU A 1 168 ? -7.612 -4.498 -6.350 1.00 40.19 168 GLU A CA 1
ATOM 1238 C C . GLU A 1 168 ? -6.168 -4.221 -6.819 1.00 40.19 168 GLU A C 1
ATOM 1240 O O . GLU A 1 168 ? -5.922 -4.084 -8.018 1.00 40.19 168 GLU A O 1
ATOM 1245 N N . ASP A 1 169 ? -5.191 -4.141 -5.913 1.00 50.47 169 ASP A N 1
ATOM 1246 C CA . ASP A 1 169 ? -3.856 -3.630 -6.252 1.00 50.47 169 ASP A CA 1
ATOM 1247 C C . ASP A 1 169 ? -2.976 -4.601 -7.044 1.00 50.47 169 ASP A C 1
ATOM 1249 O O . ASP A 1 169 ? -2.197 -4.153 -7.880 1.00 50.47 169 ASP A O 1
ATOM 1253 N N . ALA A 1 170 ? -3.107 -5.919 -6.866 1.00 47.25 170 ALA A N 1
ATOM 1254 C CA . ALA A 1 170 ? -2.325 -6.878 -7.655 1.00 47.25 170 ALA A CA 1
ATOM 1255 C C . ALA A 1 170 ? -2.751 -6.874 -9.135 1.00 47.25 170 ALA A C 1
ATOM 1257 O O . ALA A 1 170 ? -1.903 -6.763 -10.019 1.00 47.25 170 ALA A O 1
ATOM 1258 N N . GLY A 1 171 ? -4.063 -6.909 -9.398 1.00 48.22 171 GLY A N 1
ATOM 1259 C CA . GLY A 1 171 ? -4.623 -6.844 -10.751 1.00 48.22 171 GLY A CA 1
ATOM 1260 C C . GLY A 1 171 ? -4.332 -5.508 -11.433 1.00 48.22 171 GLY A C 1
ATOM 1261 O O . GLY A 1 171 ? -3.858 -5.486 -12.561 1.00 48.22 171 GLY A O 1
ATOM 1262 N N . LYS A 1 172 ? -4.480 -4.384 -10.720 1.00 55.97 172 LYS A N 1
ATOM 1263 C CA . LYS A 1 172 ? -4.141 -3.058 -11.261 1.00 55.97 172 LYS A CA 1
ATOM 1264 C C . LYS A 1 172 ? -2.649 -2.885 -11.526 1.00 55.97 172 LYS A C 1
ATOM 1266 O O . LYS A 1 172 ? -2.281 -2.257 -12.516 1.00 55.97 172 LYS A O 1
ATOM 1271 N N . ARG A 1 173 ? -1.773 -3.428 -10.674 1.00 60.47 173 ARG A N 1
ATOM 1272 C CA . ARG A 1 173 ? -0.318 -3.412 -10.902 1.00 60.47 173 ARG A CA 1
ATOM 1273 C C . ARG A 1 173 ? 0.064 -4.296 -12.090 1.00 60.47 173 ARG A C 1
ATOM 1275 O O . ARG A 1 173 ? 0.873 -3.858 -12.903 1.00 60.47 173 ARG A O 1
ATOM 1282 N N . ALA A 1 174 ? -0.558 -5.468 -12.242 1.00 64.31 174 ALA A N 1
ATOM 1283 C CA . ALA A 1 174 ? -0.402 -6.321 -13.420 1.00 64.31 174 ALA A CA 1
ATOM 1284 C C . ALA A 1 174 ? -0.906 -5.629 -14.699 1.00 64.31 174 ALA A C 1
ATOM 1286 O O . ALA A 1 174 ? -0.199 -5.619 -15.702 1.00 64.31 174 ALA A O 1
ATOM 1287 N N . ASP A 1 175 ? -2.050 -4.943 -14.644 1.00 67.94 175 ASP A N 1
ATOM 1288 C CA . ASP A 1 175 ? -2.580 -4.145 -15.755 1.00 67.94 175 ASP A CA 1
ATOM 1289 C C . ASP A 1 175 ? -1.637 -2.996 -16.135 1.00 67.94 175 ASP A C 1
ATOM 1291 O O . ASP A 1 175 ? -1.432 -2.703 -17.315 1.00 67.94 175 ASP A O 1
ATOM 1295 N N . VAL A 1 176 ? -1.047 -2.322 -15.143 1.00 68.94 176 VAL A N 1
ATOM 1296 C CA . VAL A 1 176 ? -0.053 -1.265 -15.368 1.00 68.94 176 VAL A CA 1
ATOM 1297 C C . VAL A 1 176 ? 1.221 -1.845 -15.985 1.00 68.94 176 VAL A C 1
ATOM 1299 O O . VAL A 1 176 ? 1.729 -1.263 -16.943 1.00 68.94 176 VAL A O 1
ATOM 1302 N N . ALA A 1 177 ? 1.696 -2.997 -15.501 1.00 71.31 177 ALA A N 1
ATOM 1303 C CA . ALA A 1 177 ? 2.838 -3.717 -16.064 1.00 71.31 177 ALA A CA 1
ATOM 1304 C C . ALA A 1 177 ? 2.591 -4.097 -17.528 1.00 71.31 177 ALA A C 1
ATOM 1306 O O . ALA A 1 177 ? 3.391 -3.785 -18.408 1.00 71.31 177 ALA A O 1
ATOM 1307 N N . GLN A 1 178 ? 1.436 -4.700 -17.800 1.00 78.81 178 GLN A N 1
ATOM 1308 C CA . GLN A 1 178 ? 1.030 -5.147 -19.124 1.00 78.81 178 GLN A CA 1
ATOM 1309 C C . GLN A 1 178 ? 0.881 -3.973 -20.099 1.00 78.81 178 GLN A C 1
ATOM 1311 O O . GLN A 1 178 ? 1.345 -4.051 -21.237 1.00 78.81 178 GLN A O 1
ATOM 1316 N N . ARG A 1 179 ? 0.315 -2.840 -19.657 1.00 77.94 179 ARG A N 1
ATOM 1317 C CA . ARG A 1 179 ? 0.243 -1.610 -20.466 1.00 77.94 179 ARG A CA 1
ATOM 1318 C C . ARG A 1 179 ? 1.618 -0.997 -20.722 1.00 77.94 179 ARG A C 1
ATOM 1320 O O . ARG A 1 179 ? 1.861 -0.542 -21.838 1.00 77.94 179 ARG A O 1
ATOM 1327 N N . ALA A 1 180 ? 2.507 -0.983 -19.729 1.00 78.44 180 ALA A N 1
ATOM 1328 C CA . ALA A 1 180 ? 3.867 -0.467 -19.884 1.00 78.44 180 ALA A CA 1
ATOM 1329 C C . ALA A 1 180 ? 4.673 -1.302 -20.891 1.00 78.44 180 ALA A C 1
ATOM 1331 O O . ALA A 1 180 ? 5.279 -0.738 -21.803 1.00 78.44 180 ALA A O 1
ATOM 1332 N N . VAL A 1 181 ? 4.602 -2.634 -20.791 1.00 80.88 181 VAL A N 1
ATOM 1333 C CA . VAL A 1 181 ? 5.218 -3.566 -21.749 1.00 80.88 181 VAL A CA 1
ATOM 1334 C C . VAL A 1 181 ? 4.626 -3.388 -23.146 1.00 80.88 181 VAL A C 1
ATOM 1336 O O . VAL A 1 181 ? 5.375 -3.230 -24.108 1.00 80.88 181 VAL A O 1
ATOM 1339 N N . GLY A 1 182 ? 3.297 -3.327 -23.271 1.00 81.38 182 GLY A N 1
ATOM 1340 C CA . GLY A 1 182 ? 2.629 -3.118 -24.558 1.00 81.38 182 GLY A CA 1
ATOM 1341 C C . GLY A 1 182 ? 3.022 -1.798 -25.229 1.00 81.38 182 GLY A C 1
ATOM 1342 O O . GLY A 1 182 ? 3.322 -1.772 -26.423 1.00 81.38 182 GLY A O 1
ATOM 1343 N N . ASN A 1 183 ? 3.092 -0.706 -24.463 1.00 82.06 183 ASN A N 1
ATOM 1344 C CA . ASN A 1 183 ? 3.541 0.596 -24.959 1.00 82.06 183 ASN A CA 1
ATOM 1345 C C . ASN A 1 183 ? 5.015 0.587 -25.365 1.00 82.06 183 ASN A C 1
ATOM 1347 O O . ASN A 1 183 ? 5.371 1.218 -26.361 1.00 82.06 183 ASN A O 1
ATOM 1351 N N . LEU A 1 184 ? 5.860 -0.133 -24.626 1.00 82.94 184 LEU A N 1
ATOM 1352 C CA . LEU A 1 184 ? 7.269 -0.269 -24.958 1.00 82.94 184 LEU A CA 1
ATOM 1353 C C . LEU A 1 184 ? 7.445 -1.035 -26.270 1.00 82.94 184 LEU A C 1
ATOM 1355 O O . LEU A 1 184 ? 8.058 -0.495 -27.183 1.00 82.94 184 LEU A O 1
ATOM 1359 N N . ILE A 1 185 ? 6.841 -2.221 -26.406 1.00 81.88 185 ILE A N 1
ATOM 1360 C CA . ILE A 1 185 ? 6.890 -3.028 -27.639 1.00 81.88 185 ILE A CA 1
ATOM 1361 C C . ILE A 1 185 ? 6.372 -2.216 -28.829 1.00 81.88 185 ILE A C 1
ATOM 1363 O O . ILE A 1 185 ? 7.027 -2.130 -29.864 1.00 81.88 185 ILE A O 1
ATOM 1367 N N . ALA A 1 186 ? 5.227 -1.551 -28.673 1.00 81.25 186 ALA A N 1
ATOM 1368 C CA . ALA A 1 186 ? 4.662 -0.711 -29.723 1.00 81.25 186 ALA A CA 1
ATOM 1369 C C . ALA A 1 186 ? 5.511 0.541 -30.030 1.00 81.25 186 ALA A C 1
ATOM 1371 O O . ALA A 1 186 ? 5.334 1.155 -31.084 1.00 81.25 186 ALA A O 1
ATOM 1372 N N . GLY A 1 187 ? 6.385 0.936 -29.102 1.00 80.25 187 GLY A N 1
ATOM 1373 C CA . GLY A 1 187 ? 7.351 2.021 -29.227 1.00 80.25 187 GLY A CA 1
ATOM 1374 C C . GLY A 1 187 ? 8.688 1.608 -29.848 1.00 80.25 187 GLY A C 1
ATOM 1375 O O . GLY A 1 187 ? 9.419 2.481 -30.305 1.00 80.25 187 GLY A O 1
ATOM 1376 N N . LEU A 1 188 ? 8.997 0.308 -29.930 1.00 80.62 188 LEU A N 1
ATOM 1377 C CA . LEU A 1 188 ? 10.183 -0.249 -30.597 1.00 80.62 188 LEU A CA 1
ATOM 1378 C C . LEU A 1 188 ? 10.049 -0.185 -32.131 1.00 80.62 188 LEU A C 1
ATOM 1380 O O . LEU A 1 188 ? 10.214 -1.172 -32.832 1.00 80.62 188 LEU A O 1
ATOM 1384 N N . GLY A 1 189 ? 9.701 0.972 -32.685 1.00 71.12 189 GLY A N 1
ATOM 1385 C CA . GLY A 1 189 ? 9.535 1.168 -34.120 1.00 71.12 189 GLY A CA 1
ATOM 1386 C C . GLY A 1 189 ? 9.931 2.580 -34.543 1.00 71.12 189 GLY A C 1
ATOM 1387 O O . GLY A 1 189 ? 9.882 3.506 -33.728 1.00 71.12 189 GLY A O 1
ATOM 1388 N N . PRO A 1 190 ? 10.321 2.778 -35.814 1.00 66.62 190 PRO A N 1
ATOM 1389 C CA . PRO A 1 190 ? 10.721 4.092 -36.304 1.00 66.62 190 PRO A CA 1
ATOM 1390 C C . PRO A 1 190 ? 9.582 5.112 -36.127 1.00 66.62 190 PRO A C 1
ATOM 1392 O O . PRO A 1 190 ? 8.429 4.845 -36.471 1.00 66.62 190 PRO A O 1
ATOM 1395 N N . GLY A 1 191 ? 9.900 6.280 -35.559 1.00 67.94 191 GLY A N 1
ATOM 1396 C CA . GLY A 1 191 ? 8.948 7.382 -35.361 1.00 67.94 191 GLY A CA 1
ATOM 1397 C C . GLY A 1 191 ? 7.901 7.177 -34.253 1.00 67.94 191 GLY A C 1
ATOM 1398 O O . GLY A 1 191 ? 6.906 7.898 -34.225 1.00 67.94 191 GLY A O 1
ATOM 1399 N N . GLN A 1 192 ? 8.081 6.213 -33.341 1.00 77.44 192 GLN A N 1
ATOM 1400 C CA . GLN A 1 192 ? 7.116 5.895 -32.269 1.00 77.44 192 GLN A CA 1
ATOM 1401 C C . GLN A 1 192 ? 7.483 6.485 -30.887 1.00 77.44 192 GLN A C 1
ATOM 1403 O O . GLN A 1 192 ? 7.076 5.965 -29.845 1.00 77.44 192 GLN A O 1
ATOM 1408 N N . GLU A 1 193 ? 8.205 7.607 -30.851 1.00 70.62 193 GLU A N 1
ATOM 1409 C CA . GLU A 1 193 ? 8.769 8.227 -29.633 1.00 70.62 193 GLU A CA 1
ATOM 1410 C C . GLU A 1 193 ? 7.733 8.527 -28.537 1.00 70.62 193 GLU A C 1
ATOM 1412 O O . GLU A 1 193 ? 8.008 8.369 -27.347 1.00 70.62 193 GLU A O 1
ATOM 1417 N N . LYS A 1 194 ? 6.495 8.873 -28.916 1.00 73.06 194 LYS A N 1
ATOM 1418 C CA . LYS A 1 194 ? 5.399 9.125 -27.962 1.00 73.06 194 LYS A CA 1
ATOM 1419 C C . LYS A 1 194 ? 5.063 7.896 -27.106 1.00 73.06 194 LYS A C 1
ATOM 1421 O O . LYS A 1 194 ? 4.737 8.035 -25.925 1.00 73.06 194 LYS A O 1
ATOM 1426 N N . LYS A 1 195 ? 5.145 6.690 -27.678 1.00 77.38 195 LYS A N 1
ATOM 1427 C CA . LYS A 1 195 ? 4.860 5.436 -26.958 1.00 77.38 195 LYS A CA 1
ATOM 1428 C C . LYS A 1 195 ? 6.000 5.062 -26.013 1.00 77.38 195 LYS A C 1
ATOM 1430 O O . LYS A 1 195 ? 5.733 4.658 -24.885 1.00 77.38 195 LYS A O 1
ATOM 1435 N N . LEU A 1 196 ? 7.246 5.312 -26.425 1.00 72.69 196 LEU A N 1
ATOM 1436 C CA . LEU A 1 196 ? 8.436 5.187 -25.574 1.00 72.69 196 LEU A CA 1
ATOM 1437 C C . LEU A 1 196 ? 8.370 6.141 -24.372 1.00 72.69 196 LEU A C 1
ATOM 1439 O O . LEU A 1 196 ? 8.601 5.720 -23.240 1.00 72.69 196 LEU A O 1
ATOM 1443 N N . PHE A 1 197 ? 7.980 7.400 -24.594 1.00 71.69 197 PHE A N 1
ATOM 1444 C CA . PHE A 1 197 ? 7.783 8.378 -23.519 1.00 71.69 197 PHE A CA 1
ATOM 1445 C C . PHE A 1 197 ? 6.680 7.944 -22.542 1.00 71.69 197 PHE A C 1
ATOM 1447 O O . PHE A 1 197 ? 6.851 8.018 -21.326 1.00 71.69 197 PHE A O 1
ATOM 1454 N N . THR A 1 198 ? 5.568 7.421 -23.070 1.00 76.25 198 THR A N 1
ATOM 1455 C CA . THR A 1 198 ? 4.462 6.891 -22.256 1.00 76.25 198 THR A CA 1
ATOM 1456 C C . THR A 1 198 ? 4.912 5.707 -21.399 1.00 76.25 198 THR A C 1
ATOM 1458 O O . THR A 1 198 ? 4.650 5.696 -20.196 1.00 76.25 198 THR A O 1
ATOM 1461 N N . ALA A 1 199 ? 5.634 4.747 -21.987 1.00 76.38 199 ALA A N 1
ATOM 1462 C CA . ALA A 1 199 ? 6.176 3.594 -21.269 1.00 76.38 199 ALA A CA 1
ATOM 1463 C C . ALA A 1 199 ? 7.145 4.029 -20.157 1.00 76.38 199 ALA A C 1
ATOM 1465 O O . ALA A 1 199 ? 6.991 3.624 -19.007 1.00 76.38 199 ALA A O 1
ATOM 1466 N N . ARG A 1 200 ? 8.077 4.941 -20.461 1.00 71.44 200 ARG A N 1
ATOM 1467 C CA . ARG A 1 200 ? 9.032 5.498 -19.491 1.00 71.44 200 ARG A CA 1
ATOM 1468 C C . ARG A 1 200 ? 8.334 6.227 -18.337 1.00 71.44 200 ARG A C 1
ATOM 1470 O O . ARG A 1 200 ? 8.711 6.049 -17.183 1.00 71.44 200 ARG A O 1
ATOM 1477 N N . GLY A 1 201 ? 7.284 7.000 -18.618 1.00 69.50 201 GLY A N 1
ATOM 1478 C CA . GLY A 1 201 ? 6.476 7.651 -17.582 1.00 69.50 201 GLY A CA 1
ATOM 1479 C C . GLY A 1 201 ? 5.733 6.657 -16.680 1.00 69.50 201 GLY A C 1
ATOM 1480 O O . GLY A 1 201 ? 5.613 6.883 -15.477 1.00 69.50 201 GLY A O 1
ATOM 1481 N N . GLN A 1 202 ? 5.259 5.537 -17.235 1.00 72.19 202 GLN A N 1
ATOM 1482 C CA . GLN A 1 202 ? 4.634 4.457 -16.462 1.00 72.19 202 GLN A CA 1
ATOM 1483 C C . GLN A 1 202 ? 5.650 3.725 -15.573 1.00 72.19 202 GLN A C 1
ATOM 1485 O O . GLN A 1 202 ? 5.350 3.452 -14.414 1.00 72.19 202 GLN A O 1
ATOM 1490 N N . MET A 1 203 ? 6.862 3.487 -16.076 1.00 70.50 203 MET A N 1
ATOM 1491 C CA . MET A 1 203 ? 7.972 2.898 -15.316 1.00 70.50 203 MET A CA 1
ATOM 1492 C C . MET A 1 203 ? 8.421 3.786 -14.153 1.00 70.50 203 MET A C 1
ATOM 1494 O O . MET A 1 203 ? 8.563 3.302 -13.033 1.00 70.50 203 MET A O 1
ATOM 1498 N N . ALA A 1 204 ? 8.557 5.095 -14.387 1.00 67.94 204 ALA A N 1
ATOM 1499 C CA . ALA A 1 204 ? 8.922 6.055 -13.346 1.00 67.94 204 ALA A CA 1
ATOM 1500 C C . ALA A 1 204 ? 7.875 6.110 -12.220 1.00 67.94 204 ALA A C 1
ATOM 1502 O O . ALA A 1 204 ? 8.225 6.153 -11.044 1.00 67.94 204 ALA A O 1
ATOM 1503 N N . ARG A 1 205 ? 6.579 6.031 -12.562 1.00 66.62 205 ARG A N 1
ATOM 1504 C CA . ARG A 1 205 ? 5.487 5.920 -11.574 1.00 66.62 205 ARG A CA 1
ATOM 1505 C C . ARG A 1 205 ? 5.538 4.622 -10.766 1.00 66.62 205 ARG A C 1
ATOM 1507 O O . ARG A 1 205 ? 5.049 4.605 -9.644 1.00 66.62 205 ARG A O 1
ATOM 1514 N N . ALA A 1 206 ? 6.129 3.567 -11.322 1.00 61.53 206 ALA A N 1
ATOM 1515 C CA . ALA A 1 206 ? 6.401 2.311 -10.630 1.00 61.53 206 ALA A CA 1
ATOM 1516 C C . ALA A 1 206 ? 7.757 2.306 -9.890 1.00 61.53 206 ALA A C 1
ATOM 1518 O O . ALA A 1 206 ? 8.189 1.259 -9.420 1.00 61.53 206 ALA A O 1
ATOM 1519 N N . GLY A 1 207 ? 8.438 3.456 -9.783 1.00 60.19 207 GLY A N 1
ATOM 1520 C CA . GLY A 1 207 ? 9.707 3.596 -9.063 1.00 60.19 207 GLY A CA 1
ATOM 1521 C C . GLY A 1 207 ? 10.951 3.171 -9.849 1.00 60.19 207 GLY A C 1
ATOM 1522 O O . GLY A 1 207 ? 12.042 3.148 -9.283 1.00 60.19 207 GLY A O 1
ATOM 1523 N N . VAL A 1 208 ? 10.820 2.858 -11.144 1.00 65.06 208 VAL A N 1
ATOM 1524 C CA . VAL A 1 208 ? 11.947 2.485 -12.011 1.00 65.06 208 VAL A CA 1
ATOM 1525 C C . VAL A 1 208 ? 12.434 3.714 -12.770 1.00 65.06 208 VAL A C 1
ATOM 1527 O O . VAL A 1 208 ? 11.766 4.224 -13.671 1.00 65.06 208 VAL A O 1
ATOM 1530 N N . MET A 1 209 ? 13.617 4.195 -12.395 1.00 60.25 209 MET A N 1
ATOM 1531 C CA . MET A 1 209 ? 14.239 5.370 -12.998 1.00 60.25 209 MET A CA 1
ATOM 1532 C C . MET A 1 209 ? 15.189 4.948 -14.117 1.00 60.25 209 MET A C 1
ATOM 1534 O O . MET A 1 209 ? 16.114 4.171 -13.903 1.00 60.25 209 MET A O 1
ATOM 1538 N N . VAL A 1 210 ? 14.980 5.494 -15.313 1.00 65.94 210 VAL A N 1
ATOM 1539 C CA . VAL A 1 210 ? 15.896 5.347 -16.451 1.00 65.94 210 VAL A CA 1
ATOM 1540 C C . VAL A 1 210 ? 16.556 6.702 -16.666 1.00 65.94 210 VAL A C 1
ATOM 1542 O O . VAL A 1 210 ? 15.852 7.698 -16.796 1.00 65.94 210 VAL A O 1
ATOM 1545 N N . GLU A 1 211 ? 17.883 6.789 -16.688 1.00 61.12 211 GLU A N 1
ATOM 1546 C CA . GLU A 1 211 ? 18.569 8.071 -16.913 1.00 61.12 211 GLU A CA 1
ATOM 1547 C C . GLU A 1 211 ? 18.246 8.654 -18.306 1.00 61.12 211 GLU A C 1
ATOM 1549 O O . GLU A 1 211 ? 17.926 7.919 -19.247 1.00 61.12 211 GLU A O 1
ATOM 1554 N N . GLU A 1 212 ? 18.219 9.988 -18.421 1.00 53.31 212 GLU A N 1
ATOM 1555 C CA . GLU A 1 212 ? 18.043 10.704 -19.695 1.00 53.31 212 GLU A CA 1
ATOM 1556 C C . GLU A 1 212 ? 19.366 10.765 -20.456 1.00 53.31 212 GLU A C 1
ATOM 1558 O O . GLU A 1 212 ? 20.039 11.783 -20.495 1.00 53.31 212 GLU A O 1
ATOM 1563 N N . GLU A 1 213 ? 19.721 9.669 -21.107 1.00 47.09 213 GLU A N 1
ATOM 1564 C CA . GLU A 1 213 ? 20.514 9.745 -22.327 1.00 47.09 213 GLU A CA 1
ATOM 1565 C C . GLU A 1 213 ? 19.795 8.936 -23.396 1.00 47.09 213 GLU A C 1
ATOM 1567 O O . GLU A 1 213 ? 19.050 8.011 -23.058 1.00 47.09 213 GLU A O 1
ATOM 1572 N N . THR A 1 214 ? 19.967 9.343 -24.659 1.00 49.31 214 THR A N 1
ATOM 1573 C CA . THR A 1 214 ? 19.351 8.787 -25.875 1.00 49.31 214 THR A CA 1
ATOM 1574 C C . THR A 1 214 ? 18.772 7.388 -25.646 1.00 49.31 214 THR A C 1
ATOM 1576 O O . THR A 1 214 ? 19.548 6.483 -25.319 1.00 49.31 214 THR A O 1
ATOM 1579 N N . PRO A 1 215 ? 17.446 7.174 -25.772 1.00 55.28 215 PRO A N 1
ATOM 1580 C CA . PRO A 1 215 ? 16.838 5.907 -25.402 1.00 55.28 215 PRO A CA 1
ATOM 1581 C C . PRO A 1 215 ? 17.395 4.779 -26.270 1.00 55.28 215 PRO A C 1
ATOM 1583 O O . PRO A 1 215 ? 16.943 4.521 -27.383 1.00 55.28 215 PRO A O 1
ATOM 1586 N N . GLY A 1 216 ? 18.384 4.070 -25.731 1.00 68.25 216 GLY A N 1
ATOM 1587 C CA . GLY A 1 216 ? 18.775 2.772 -26.234 1.00 68.25 216 GLY A CA 1
ATOM 1588 C C . GLY A 1 216 ? 17.585 1.863 -26.000 1.00 68.25 216 GLY A C 1
ATOM 1589 O O . GLY A 1 216 ? 17.283 1.530 -24.856 1.00 68.25 216 GLY A O 1
ATOM 1590 N N . ALA A 1 217 ? 16.891 1.483 -27.066 1.00 70.88 217 ALA A N 1
ATOM 1591 C CA . ALA A 1 217 ? 15.737 0.597 -26.999 1.00 70.88 217 ALA A CA 1
ATOM 1592 C C . ALA A 1 217 ? 16.021 -0.665 -26.144 1.00 70.88 217 ALA A C 1
ATOM 1594 O O . ALA A 1 217 ? 15.173 -1.083 -25.363 1.00 70.88 217 ALA A O 1
ATOM 1595 N N . ALA A 1 218 ? 17.258 -1.173 -26.169 1.00 72.69 218 ALA A N 1
ATOM 1596 C CA . ALA A 1 218 ? 17.727 -2.251 -25.298 1.00 72.69 218 ALA A CA 1
ATOM 1597 C C . ALA A 1 218 ? 17.778 -1.891 -23.792 1.00 72.69 218 ALA A C 1
ATOM 1599 O O . ALA A 1 218 ? 17.425 -2.715 -22.954 1.00 72.69 218 ALA A O 1
ATOM 1600 N N . ARG A 1 219 ? 18.161 -0.658 -23.422 1.00 73.00 219 ARG A N 1
ATOM 1601 C CA . ARG A 1 219 ? 18.153 -0.182 -22.020 1.00 73.00 219 ARG A CA 1
ATOM 1602 C C . ARG A 1 219 ? 16.731 -0.072 -21.477 1.00 73.00 219 ARG A C 1
ATOM 1604 O O . ARG A 1 219 ? 16.493 -0.430 -20.330 1.00 73.00 219 ARG A O 1
ATOM 1611 N N . LEU A 1 220 ? 15.789 0.391 -22.300 1.00 73.25 220 LEU A N 1
ATOM 1612 C CA . LEU A 1 220 ? 14.374 0.448 -21.922 1.00 73.25 220 LEU A CA 1
ATOM 1613 C C . LEU A 1 220 ? 13.772 -0.950 -21.759 1.00 73.25 220 LEU A C 1
ATOM 1615 O O . LEU A 1 220 ? 13.003 -1.171 -20.830 1.00 73.25 220 LEU A O 1
ATOM 1619 N N . VAL A 1 221 ? 14.162 -1.902 -22.608 1.00 79.31 221 VAL A N 1
ATOM 1620 C CA . VAL A 1 221 ? 13.787 -3.313 -22.449 1.00 79.31 221 VAL A CA 1
ATOM 1621 C C . VAL A 1 221 ? 14.385 -3.905 -21.167 1.00 79.31 221 VAL A C 1
ATOM 1623 O O . VAL A 1 221 ? 13.669 -4.554 -20.413 1.00 79.31 221 VAL A O 1
ATOM 1626 N N . GLY A 1 222 ? 15.645 -3.607 -20.845 1.00 76.75 222 GLY A N 1
ATOM 1627 C CA . GLY A 1 222 ? 16.253 -3.973 -19.561 1.00 76.75 222 GLY A CA 1
ATOM 1628 C C . GLY A 1 222 ? 15.506 -3.413 -18.349 1.00 76.75 222 GLY A C 1
ATOM 1629 O O . GLY A 1 222 ? 15.199 -4.148 -17.415 1.00 76.75 222 GLY A O 1
ATOM 1630 N N . ALA A 1 223 ? 15.148 -2.128 -18.392 1.00 74.75 223 ALA A N 1
ATOM 1631 C CA . ALA A 1 223 ? 14.370 -1.477 -17.340 1.00 74.75 223 ALA A CA 1
ATOM 1632 C C . ALA A 1 223 ? 12.940 -2.037 -17.232 1.00 74.75 223 ALA A C 1
ATOM 1634 O O . ALA A 1 223 ? 12.395 -2.125 -16.136 1.00 74.75 223 ALA A O 1
ATOM 1635 N N . ALA A 1 224 ? 12.329 -2.452 -18.348 1.00 79.38 224 ALA A N 1
ATOM 1636 C CA . ALA A 1 224 ? 11.040 -3.148 -18.341 1.00 79.38 224 ALA A CA 1
ATOM 1637 C C . ALA A 1 224 ? 11.155 -4.529 -17.715 1.00 79.38 224 ALA A C 1
ATOM 1639 O O . ALA A 1 224 ? 10.286 -4.905 -16.938 1.00 79.38 224 ALA A O 1
ATOM 1640 N N . ALA A 1 225 ? 12.226 -5.262 -18.011 1.00 76.75 225 ALA A N 1
ATOM 1641 C CA . ALA A 1 225 ? 12.486 -6.539 -17.369 1.00 76.75 225 ALA A CA 1
ATOM 1642 C C . ALA A 1 225 ? 12.684 -6.359 -15.855 1.00 76.75 225 ALA A C 1
ATOM 1644 O O . ALA A 1 225 ? 12.095 -7.100 -15.076 1.00 76.75 225 ALA A O 1
ATOM 1645 N N . GLU A 1 226 ? 13.425 -5.334 -15.426 1.00 74.62 226 GLU A N 1
ATOM 1646 C CA . GLU A 1 226 ? 13.580 -4.999 -14.006 1.00 74.62 226 GLU A CA 1
ATOM 1647 C C . GLU A 1 226 ? 12.243 -4.613 -13.356 1.00 74.62 226 GLU A C 1
ATOM 1649 O O . GLU A 1 226 ? 11.904 -5.150 -12.306 1.00 74.62 226 GLU A O 1
ATOM 1654 N N . MET A 1 227 ? 11.440 -3.763 -14.005 1.00 74.44 227 MET A N 1
ATOM 1655 C CA . MET A 1 227 ? 10.084 -3.421 -13.561 1.00 74.44 227 MET A CA 1
ATOM 1656 C C . MET A 1 227 ? 9.210 -4.667 -13.427 1.00 74.44 227 MET A C 1
ATOM 1658 O O . MET A 1 227 ? 8.537 -4.827 -12.417 1.00 74.44 227 MET A O 1
ATOM 1662 N N . LEU A 1 228 ? 9.218 -5.560 -14.419 1.00 72.50 228 LEU A N 1
ATOM 1663 C CA . LEU A 1 228 ? 8.445 -6.795 -14.377 1.00 72.50 228 LEU A CA 1
ATOM 1664 C C . LEU A 1 228 ? 8.878 -7.673 -13.218 1.00 72.50 228 LEU A C 1
ATOM 1666 O O . LEU A 1 228 ? 8.006 -8.159 -12.525 1.00 72.50 228 LEU A O 1
ATOM 1670 N N . LEU A 1 229 ? 10.176 -7.806 -12.948 1.00 68.62 229 LEU A N 1
ATOM 1671 C CA . LEU A 1 229 ? 10.691 -8.567 -11.808 1.00 68.62 229 LEU A CA 1
ATOM 1672 C C . LEU A 1 229 ? 10.332 -7.927 -10.460 1.00 68.62 229 LEU A C 1
ATOM 1674 O O . LEU A 1 229 ? 9.988 -8.634 -9.515 1.00 68.62 229 LEU A O 1
ATOM 1678 N N . VAL A 1 230 ? 10.356 -6.595 -10.376 1.00 65.31 230 VAL A N 1
ATOM 1679 C CA . VAL A 1 230 ? 9.867 -5.840 -9.211 1.00 65.31 230 VAL A CA 1
ATOM 1680 C C . VAL A 1 230 ? 8.361 -6.050 -9.019 1.00 65.31 230 VAL A C 1
ATOM 1682 O O . VAL A 1 230 ? 7.892 -6.155 -7.890 1.00 65.31 230 VAL A O 1
ATOM 1685 N N . LEU A 1 231 ? 7.596 -6.156 -10.108 1.00 62.00 231 LEU A N 1
ATOM 1686 C CA . LEU A 1 231 ? 6.149 -6.377 -10.077 1.00 62.00 231 LEU A CA 1
ATOM 1687 C C . LEU A 1 231 ? 5.765 -7.855 -9.897 1.00 62.00 231 LEU A C 1
ATOM 1689 O O . LEU A 1 231 ? 4.737 -8.113 -9.276 1.00 62.00 231 LEU A O 1
ATOM 1693 N N . SER A 1 232 ? 6.597 -8.815 -10.327 1.00 60.69 232 SER A N 1
ATOM 1694 C CA . SER A 1 232 ? 6.510 -10.243 -9.968 1.00 60.69 232 SER A CA 1
ATOM 1695 C C . SER A 1 232 ? 6.589 -10.432 -8.456 1.00 60.69 232 SER A C 1
ATOM 1697 O O . SER A 1 232 ? 6.004 -11.368 -7.924 1.00 60.69 232 SER A O 1
ATOM 1699 N N . GLY A 1 233 ? 7.299 -9.522 -7.779 1.00 55.97 233 GLY A N 1
ATOM 1700 C CA . GLY A 1 233 ? 7.426 -9.413 -6.330 1.00 55.97 233 GLY A CA 1
ATOM 1701 C C . GLY A 1 233 ? 6.757 -8.160 -5.755 1.00 55.97 233 GLY A C 1
ATOM 1702 O O . GLY A 1 233 ? 7.390 -7.480 -4.955 1.00 55.97 233 GLY A O 1
ATOM 1703 N N . LEU A 1 234 ? 5.521 -7.846 -6.181 1.00 46.19 234 LEU A N 1
ATOM 1704 C CA . LEU A 1 234 ? 4.606 -6.811 -5.652 1.00 46.19 234 LEU A CA 1
ATOM 1705 C C . LEU A 1 234 ? 4.998 -6.232 -4.268 1.00 46.19 234 LEU A C 1
ATOM 1707 O O . LEU A 1 234 ? 4.460 -6.708 -3.284 1.00 46.19 234 LEU A O 1
ATOM 1711 N N . ASP A 1 235 ? 5.876 -5.220 -4.203 1.00 39.03 235 ASP A N 1
ATOM 1712 C CA . ASP A 1 235 ? 6.355 -4.445 -3.025 1.00 39.03 235 ASP A CA 1
ATOM 1713 C C . ASP A 1 235 ? 5.949 -4.916 -1.612 1.00 39.03 235 ASP A C 1
ATOM 1715 O O . ASP A 1 235 ? 5.420 -4.168 -0.795 1.00 39.03 235 ASP A O 1
ATOM 1719 N N . ASP A 1 236 ? 6.191 -6.179 -1.310 1.00 39.09 236 ASP A N 1
ATOM 1720 C CA . ASP A 1 236 ? 5.866 -6.781 -0.040 1.00 39.09 236 ASP A CA 1
ATOM 1721 C C . ASP A 1 236 ? 7.081 -7.640 0.269 1.00 39.09 236 ASP A C 1
ATOM 1723 O O . ASP A 1 236 ? 7.210 -8.769 -0.190 1.00 39.09 236 ASP A O 1
ATOM 1727 N N . GLY A 1 237 ? 7.994 -7.142 1.099 1.00 43.31 237 GLY A N 1
ATOM 1728 C CA . GLY A 1 237 ? 8.922 -8.015 1.826 1.00 43.31 237 GLY A CA 1
ATOM 1729 C C . GLY A 1 237 ? 8.188 -8.953 2.803 1.00 43.31 237 GLY A C 1
ATOM 1730 O O . GLY A 1 237 ? 8.679 -9.160 3.909 1.00 43.31 237 GLY A O 1
ATOM 1731 N N . ARG A 1 238 ? 6.985 -9.433 2.452 1.00 50.59 238 ARG A N 1
ATOM 1732 C CA . ARG A 1 238 ? 5.969 -10.073 3.289 1.00 50.59 238 ARG A CA 1
ATOM 1733 C C . ARG A 1 238 ? 5.398 -11.270 2.534 1.00 50.59 238 ARG A C 1
ATOM 1735 O O . ARG A 1 238 ? 4.856 -11.112 1.447 1.00 50.59 238 ARG A O 1
ATOM 1742 N N . CYS A 1 239 ? 5.458 -12.416 3.198 1.00 34.66 239 CYS A N 1
ATOM 1743 C CA . CYS A 1 239 ? 4.961 -13.733 2.789 1.00 34.66 239 CYS A CA 1
ATOM 1744 C C . CYS A 1 239 ? 5.925 -14.528 1.894 1.00 34.66 239 CYS A C 1
ATOM 1746 O O . CYS A 1 239 ? 6.540 -14.012 0.964 1.00 34.66 239 CYS A O 1
ATOM 1748 N N . GLY A 1 240 ? 6.137 -15.784 2.297 1.00 36.06 240 GLY A N 1
ATOM 1749 C CA . GLY A 1 240 ? 7.145 -16.686 1.748 1.00 36.06 240 GLY A CA 1
ATOM 1750 C C . GLY A 1 240 ? 6.823 -17.187 0.334 1.00 36.06 240 GLY A C 1
ATOM 1751 O O . GLY A 1 240 ? 5.761 -16.884 -0.206 1.00 36.06 240 GLY A O 1
ATOM 1752 N N . PRO A 1 241 ? 7.733 -17.979 -0.260 1.00 40.72 241 PRO A N 1
ATOM 1753 C CA . PRO A 1 241 ? 7.711 -18.374 -1.675 1.00 40.72 241 PRO A CA 1
ATOM 1754 C C . PRO A 1 241 ? 6.493 -19.203 -2.136 1.00 40.72 241 PRO A C 1
ATOM 1756 O O . PRO A 1 241 ? 6.390 -19.482 -3.327 1.00 40.72 241 PRO A O 1
ATOM 1759 N N . ASP A 1 242 ? 5.564 -19.565 -1.247 1.00 42.56 242 ASP A N 1
ATOM 1760 C CA . ASP A 1 242 ? 4.480 -20.513 -1.535 1.00 42.56 242 ASP A CA 1
ATOM 1761 C C . ASP A 1 242 ? 3.106 -19.875 -1.841 1.00 42.56 242 ASP A C 1
ATOM 1763 O O . ASP A 1 242 ? 2.175 -20.600 -2.182 1.00 42.56 242 ASP A O 1
ATOM 1767 N N . GLU A 1 243 ? 2.933 -18.545 -1.773 1.00 45.25 243 GLU A N 1
ATOM 1768 C CA . GLU A 1 243 ? 1.576 -17.946 -1.773 1.00 45.25 243 GLU A CA 1
ATOM 1769 C C . GLU A 1 243 ? 1.120 -17.178 -3.033 1.00 45.25 243 GLU A C 1
ATOM 1771 O O . GLU A 1 243 ? -0.027 -16.733 -3.062 1.00 45.25 243 GLU A O 1
ATOM 1776 N N . LYS A 1 244 ? 1.918 -17.024 -4.108 1.00 52.47 244 LYS A N 1
ATOM 1777 C CA . LYS A 1 244 ? 1.454 -16.307 -5.333 1.00 52.47 244 LYS A CA 1
ATOM 1778 C C . LYS A 1 244 ? 1.957 -16.884 -6.676 1.00 52.47 244 LYS A C 1
ATOM 1780 O O . LYS A 1 244 ? 2.618 -16.168 -7.433 1.00 52.47 244 LYS A O 1
ATOM 1785 N N . PRO A 1 245 ? 1.616 -18.135 -7.042 1.00 51.38 245 PRO A N 1
ATOM 1786 C CA . PRO A 1 245 ? 2.020 -18.730 -8.325 1.00 51.38 245 PRO A CA 1
ATOM 1787 C C . PRO A 1 245 ? 1.497 -17.964 -9.558 1.00 51.38 245 PRO A C 1
ATOM 1789 O O . PRO A 1 245 ? 2.154 -17.941 -10.597 1.00 51.38 245 PRO A O 1
ATOM 1792 N N . GLU A 1 246 ? 0.354 -17.280 -9.445 1.00 57.59 246 GLU A N 1
ATOM 1793 C CA . GLU A 1 246 ? -0.268 -16.555 -10.563 1.00 57.59 246 GLU A CA 1
ATOM 1794 C C . GLU A 1 246 ? 0.494 -15.278 -10.957 1.00 57.59 246 GLU A C 1
ATOM 1796 O O . GLU A 1 246 ? 0.670 -15.008 -12.143 1.00 57.59 246 GLU A O 1
ATOM 1801 N N . ALA A 1 247 ? 1.009 -14.510 -9.991 1.00 59.56 247 ALA A N 1
ATOM 1802 C CA . ALA A 1 247 ? 1.741 -13.269 -10.271 1.00 59.56 247 ALA A CA 1
ATOM 1803 C C . ALA A 1 247 ? 3.101 -13.542 -10.933 1.00 59.56 247 ALA A C 1
ATOM 1805 O O . ALA A 1 247 ? 3.481 -12.865 -11.892 1.00 59.56 247 ALA A O 1
ATOM 1806 N N . ALA A 1 248 ? 3.798 -14.581 -10.465 1.00 60.66 248 ALA A N 1
ATOM 1807 C CA . ALA A 1 248 ? 5.040 -15.046 -11.071 1.00 60.66 248 ALA A CA 1
ATOM 1808 C C . ALA A 1 248 ? 4.815 -15.548 -12.508 1.00 60.66 248 ALA A C 1
ATOM 1810 O O . ALA A 1 248 ? 5.599 -15.222 -13.401 1.00 60.66 248 ALA A O 1
ATOM 1811 N N . ALA A 1 249 ? 3.721 -16.278 -12.757 1.00 66.00 249 ALA A N 1
ATOM 1812 C CA . ALA A 1 249 ? 3.354 -16.739 -14.096 1.00 66.00 249 ALA A CA 1
ATOM 1813 C C . ALA A 1 249 ? 3.010 -15.577 -15.047 1.00 66.00 249 ALA A C 1
ATOM 1815 O O . ALA A 1 249 ? 3.480 -15.555 -16.185 1.00 66.00 249 ALA A O 1
ATOM 1816 N N . VAL A 1 250 ? 2.250 -14.579 -14.580 1.00 71.25 250 VAL A N 1
ATOM 1817 C CA . VAL A 1 250 ? 1.914 -13.379 -15.370 1.00 71.25 250 VAL A CA 1
ATOM 1818 C C . VAL A 1 250 ? 3.174 -12.611 -15.758 1.00 71.25 250 VAL A C 1
ATOM 1820 O O . VAL A 1 250 ? 3.352 -12.252 -16.922 1.00 71.25 250 VAL A O 1
ATOM 1823 N N . ALA A 1 251 ? 4.081 -12.384 -14.813 1.00 72.50 251 ALA A N 1
ATOM 1824 C CA . ALA A 1 251 ? 5.299 -11.647 -15.100 1.00 72.50 251 ALA A CA 1
ATOM 1825 C C . ALA A 1 251 ? 6.289 -12.431 -15.973 1.00 72.50 251 ALA A C 1
ATOM 1827 O O . ALA A 1 251 ? 6.943 -11.834 -16.828 1.00 72.50 251 ALA A O 1
ATOM 1828 N N . ALA A 1 252 ? 6.357 -13.759 -15.826 1.00 72.12 252 ALA A N 1
ATOM 1829 C CA . ALA A 1 252 ? 7.098 -14.618 -16.747 1.00 72.12 252 ALA A CA 1
ATOM 1830 C C . ALA A 1 252 ? 6.555 -14.498 -18.182 1.00 72.12 252 ALA A C 1
ATOM 1832 O O . ALA A 1 252 ? 7.337 -14.294 -19.110 1.00 72.12 252 ALA A O 1
ATOM 1833 N N . GLY A 1 253 ? 5.229 -14.518 -18.357 1.00 78.06 253 GLY A N 1
ATOM 1834 C CA . GLY A 1 253 ? 4.596 -14.310 -19.662 1.00 78.06 253 GLY A CA 1
ATOM 1835 C C . GLY A 1 253 ? 4.866 -12.920 -20.251 1.00 78.06 253 GLY A C 1
ATOM 1836 O O . GLY A 1 253 ? 5.135 -12.789 -21.444 1.00 78.06 253 GLY A O 1
ATOM 1837 N N . LEU A 1 254 ? 4.862 -11.870 -19.425 1.00 80.38 254 LEU A N 1
ATOM 1838 C CA . LEU A 1 254 ? 5.190 -10.509 -19.866 1.00 80.38 254 LEU A CA 1
ATOM 1839 C C . LEU A 1 254 ? 6.673 -10.346 -20.236 1.00 80.38 254 LEU A C 1
ATOM 1841 O O . LEU A 1 254 ? 6.982 -9.636 -21.192 1.00 80.38 254 LEU A O 1
ATOM 1845 N N . LEU A 1 255 ? 7.586 -11.009 -19.518 1.00 81.44 255 LEU A N 1
ATOM 1846 C CA . LEU A 1 255 ? 9.014 -11.040 -19.852 1.00 81.44 255 LEU A CA 1
ATOM 1847 C C . LEU A 1 255 ? 9.245 -11.714 -21.207 1.00 81.44 255 LEU A C 1
ATOM 1849 O O . LEU A 1 255 ? 10.007 -11.199 -22.022 1.00 81.44 255 LEU A O 1
ATOM 1853 N N . GLU A 1 256 ? 8.559 -12.825 -21.475 1.00 82.44 256 GLU A N 1
ATOM 1854 C CA . GLU A 1 256 ? 8.628 -13.511 -22.768 1.00 82.44 256 GLU A CA 1
ATOM 1855 C C . GLU A 1 256 ? 8.095 -12.631 -23.905 1.00 82.44 256 GLU A C 1
ATOM 1857 O O . GLU A 1 256 ? 8.767 -12.478 -24.926 1.00 82.44 256 GLU A O 1
ATOM 1862 N N . GLN A 1 257 ? 6.950 -11.965 -23.711 1.00 83.56 257 GLN A N 1
ATOM 1863 C CA . GLN A 1 257 ? 6.409 -11.008 -24.687 1.00 83.56 257 GLN A CA 1
ATOM 1864 C C . GLN A 1 257 ? 7.374 -9.852 -24.966 1.00 83.56 257 GLN A C 1
ATOM 1866 O O . GLN A 1 257 ? 7.551 -9.445 -26.115 1.00 83.56 257 GLN A O 1
ATOM 1871 N N . LEU A 1 258 ? 8.009 -9.324 -23.920 1.00 85.19 258 LEU A N 1
ATOM 1872 C CA . LEU A 1 258 ? 8.972 -8.237 -24.022 1.00 85.19 258 LEU A CA 1
ATOM 1873 C C . LEU A 1 258 ? 10.220 -8.656 -24.816 1.00 85.19 258 LEU A C 1
ATOM 1875 O O . LEU A 1 258 ? 10.653 -7.923 -25.708 1.00 85.19 258 LEU A O 1
ATOM 1879 N N . VAL A 1 259 ? 10.784 -9.830 -24.513 1.00 84.56 259 VAL A N 1
ATOM 1880 C CA . VAL A 1 259 ? 11.955 -10.378 -25.217 1.00 84.56 259 VAL A CA 1
ATOM 1881 C C . VAL A 1 259 ? 11.618 -10.671 -26.678 1.00 84.56 259 VAL A C 1
ATOM 1883 O O . VAL A 1 259 ? 12.379 -10.279 -27.563 1.00 84.56 259 VAL A O 1
ATOM 1886 N N . GLN A 1 260 ? 10.457 -11.273 -26.948 1.00 83.81 260 GLN A N 1
ATOM 1887 C CA . GLN A 1 260 ? 10.015 -11.551 -28.312 1.00 83.81 260 GLN A CA 1
ATOM 1888 C C . GLN A 1 260 ? 9.788 -10.261 -29.113 1.00 83.81 260 GLN A C 1
ATOM 1890 O O . GLN A 1 260 ? 10.268 -10.142 -30.238 1.00 83.81 260 GLN A O 1
ATOM 1895 N N . GLY A 1 261 ? 9.135 -9.252 -28.528 1.00 82.81 261 GLY A N 1
ATOM 1896 C CA . GLY A 1 261 ? 8.944 -7.953 -29.179 1.00 82.81 261 GLY A CA 1
ATOM 1897 C C . GLY A 1 261 ? 10.267 -7.238 -29.484 1.00 82.81 261 GLY A C 1
ATOM 1898 O O . GLY A 1 261 ? 10.417 -6.625 -30.543 1.00 82.81 261 GLY A O 1
ATOM 1899 N N . ALA A 1 262 ? 11.256 -7.356 -28.592 1.00 85.38 262 ALA A N 1
ATOM 1900 C CA . ALA A 1 262 ? 12.605 -6.843 -28.820 1.00 85.38 262 ALA A CA 1
ATOM 1901 C C . ALA A 1 262 ? 13.330 -7.585 -29.955 1.00 85.38 262 ALA A C 1
ATOM 1903 O O . ALA A 1 262 ? 13.997 -6.946 -30.773 1.00 85.38 262 ALA A O 1
ATOM 1904 N N . TYR A 1 263 ? 13.176 -8.909 -30.037 1.00 84.81 263 TYR A N 1
ATOM 1905 C CA . TYR A 1 263 ? 13.718 -9.716 -31.127 1.00 84.81 263 TYR A CA 1
ATOM 1906 C C . TYR A 1 263 ? 13.093 -9.351 -32.479 1.00 84.81 263 TYR A C 1
ATOM 1908 O O . TYR A 1 263 ? 13.815 -9.108 -33.446 1.00 84.81 263 TYR A O 1
ATOM 1916 N N . ASP A 1 264 ? 11.767 -9.227 -32.547 1.00 83.94 264 ASP A N 1
ATOM 1917 C CA . ASP A 1 264 ? 11.056 -8.867 -33.778 1.00 83.94 264 ASP A CA 1
ATOM 1918 C C . ASP A 1 264 ? 11.470 -7.481 -34.292 1.00 83.94 264 ASP A C 1
ATOM 1920 O O . ASP A 1 264 ? 11.582 -7.262 -35.503 1.00 83.94 264 ASP A O 1
ATOM 1924 N N . TYR A 1 265 ? 11.712 -6.537 -33.376 1.00 83.44 265 TYR A N 1
ATOM 1925 C CA . TYR A 1 265 ? 12.256 -5.226 -33.714 1.00 83.44 265 TYR A CA 1
ATOM 1926 C C . TYR A 1 265 ? 13.683 -5.331 -34.254 1.00 83.44 265 TYR A C 1
ATOM 1928 O O . TYR A 1 265 ? 13.968 -4.824 -35.341 1.00 83.44 265 TYR A O 1
ATOM 1936 N N . TRP A 1 266 ? 14.563 -6.032 -33.535 1.00 85.88 266 TRP A N 1
ATOM 1937 C CA . TRP A 1 266 ? 15.939 -6.274 -33.960 1.00 85.88 266 TRP A CA 1
ATOM 1938 C C . TRP A 1 266 ? 16.011 -6.921 -35.343 1.00 85.88 266 TRP A C 1
ATOM 1940 O O . TRP A 1 266 ? 16.760 -6.451 -36.195 1.00 85.88 266 TRP A O 1
ATOM 1950 N N . ALA A 1 267 ? 15.191 -7.939 -35.617 1.00 83.69 267 ALA A N 1
ATOM 1951 C CA . ALA A 1 267 ? 15.164 -8.640 -36.898 1.00 83.69 267 ALA A CA 1
ATOM 1952 C C . ALA A 1 267 ? 14.872 -7.689 -38.073 1.00 83.69 267 ALA A C 1
ATOM 1954 O O . ALA A 1 267 ? 15.469 -7.830 -39.148 1.00 83.69 267 ALA A O 1
ATOM 1955 N N . LYS A 1 268 ? 14.024 -6.677 -37.842 1.00 83.56 268 LYS A N 1
ATOM 1956 C CA . LYS A 1 268 ? 13.623 -5.648 -38.815 1.00 83.56 268 LYS A CA 1
ATOM 1957 C C . LYS A 1 268 ? 14.594 -4.466 -38.913 1.00 83.56 268 LYS A C 1
ATOM 1959 O O . LYS A 1 268 ? 14.445 -3.652 -39.822 1.00 83.56 268 LYS A O 1
ATOM 1964 N N . MET A 1 269 ? 15.581 -4.351 -38.021 1.00 81.38 269 MET A N 1
ATOM 1965 C CA . MET A 1 269 ? 16.548 -3.252 -38.071 1.00 81.38 269 MET A CA 1
ATOM 1966 C C . MET A 1 269 ? 17.412 -3.297 -39.344 1.00 81.38 269 MET A C 1
ATOM 1968 O O . MET A 1 269 ? 17.914 -4.367 -39.716 1.00 81.38 269 MET A O 1
ATOM 1972 N N . PRO A 1 270 ? 17.656 -2.141 -39.985 1.00 80.12 270 PRO A N 1
ATOM 1973 C CA . PRO A 1 270 ? 18.605 -2.040 -41.081 1.00 80.12 270 PRO A CA 1
ATOM 1974 C C . PRO A 1 270 ? 20.047 -1.969 -40.557 1.00 80.12 270 PRO A C 1
ATOM 1976 O O . PRO A 1 270 ? 20.348 -1.248 -39.609 1.00 80.12 270 PRO A O 1
ATOM 1979 N N . GLY A 1 271 ? 20.959 -2.670 -41.231 1.00 84.88 271 GLY A N 1
ATOM 1980 C CA . GLY A 1 271 ? 22.398 -2.571 -40.978 1.00 84.88 271 GLY A CA 1
ATOM 1981 C C . GLY A 1 271 ? 22.911 -3.458 -39.837 1.00 84.88 271 GLY A C 1
ATOM 1982 O O . GLY A 1 271 ? 22.369 -3.498 -38.734 1.00 84.88 271 GLY A O 1
ATOM 1983 N N . LYS A 1 272 ? 24.020 -4.156 -40.108 1.00 80.75 272 LYS A N 1
ATOM 1984 C CA . LYS A 1 272 ? 24.659 -5.083 -39.162 1.00 80.75 272 LYS A CA 1
ATOM 1985 C C . LYS A 1 272 ? 25.131 -4.382 -37.882 1.00 80.75 272 LYS A C 1
ATOM 1987 O O . LYS A 1 272 ? 24.888 -4.884 -36.797 1.00 80.75 272 LYS A O 1
ATOM 1992 N N . ALA A 1 273 ? 25.728 -3.195 -37.997 1.00 77.62 273 ALA A N 1
ATOM 1993 C CA . ALA A 1 273 ? 26.257 -2.461 -36.845 1.00 77.62 273 ALA A CA 1
ATOM 1994 C C . ALA A 1 273 ? 25.170 -2.067 -35.825 1.00 77.62 273 ALA A C 1
ATOM 1996 O O . ALA A 1 273 ? 25.379 -2.196 -34.622 1.00 77.62 273 ALA A O 1
ATOM 1997 N N . ALA A 1 274 ? 23.993 -1.637 -36.294 1.00 77.44 274 ALA A N 1
ATOM 1998 C CA . ALA A 1 274 ? 22.868 -1.299 -35.420 1.00 77.44 274 ALA A CA 1
ATOM 1999 C C . ALA A 1 274 ? 22.279 -2.548 -34.742 1.00 77.44 274 ALA A C 1
ATOM 2001 O O . ALA A 1 274 ? 21.997 -2.527 -33.543 1.00 77.44 274 ALA A O 1
ATOM 2002 N N . LYS A 1 275 ? 22.163 -3.652 -35.495 1.00 81.88 275 LYS A N 1
ATOM 2003 C CA . LYS A 1 275 ? 21.756 -4.965 -34.976 1.00 81.88 275 LYS A CA 1
ATOM 2004 C C . LYS A 1 275 ? 22.705 -5.476 -33.894 1.00 81.88 275 LYS A C 1
ATOM 2006 O O . LYS A 1 275 ? 22.239 -5.891 -32.835 1.00 81.88 275 LYS A O 1
ATOM 2011 N N . ASP A 1 276 ? 24.010 -5.407 -34.134 1.00 81.00 276 ASP A N 1
ATOM 2012 C CA . ASP A 1 276 ? 25.031 -5.858 -33.186 1.00 81.00 276 ASP A CA 1
ATOM 2013 C C . ASP A 1 276 ? 25.028 -4.998 -31.913 1.00 81.00 276 ASP A C 1
ATOM 2015 O O . ASP A 1 276 ? 25.087 -5.538 -30.810 1.00 81.00 276 ASP A O 1
ATOM 2019 N N . ALA A 1 277 ? 24.890 -3.673 -32.045 1.00 79.88 277 ALA A N 1
ATOM 2020 C CA . ALA A 1 277 ? 24.820 -2.756 -30.907 1.00 79.88 277 ALA A CA 1
ATOM 2021 C C . ALA A 1 277 ? 23.560 -2.974 -30.051 1.00 79.88 277 ALA A C 1
ATOM 2023 O O . ALA A 1 277 ? 23.631 -2.955 -28.821 1.00 79.88 277 ALA A O 1
ATOM 2024 N N . PHE A 1 278 ? 22.406 -3.215 -30.683 1.00 82.94 278 PHE A N 1
ATOM 2025 C CA . PHE A 1 278 ? 21.169 -3.521 -29.966 1.00 82.94 278 PHE A CA 1
ATOM 2026 C C . PHE A 1 278 ? 21.256 -4.865 -29.235 1.00 82.94 278 PHE A C 1
ATOM 2028 O O . PHE A 1 278 ? 20.915 -4.937 -28.055 1.00 82.94 278 PHE A O 1
ATOM 2035 N N . ALA A 1 279 ? 21.754 -5.905 -29.907 1.00 82.88 279 ALA A N 1
ATOM 2036 C CA . ALA A 1 279 ? 21.948 -7.224 -29.313 1.00 82.88 279 ALA A CA 1
ATOM 2037 C C . ALA A 1 279 ? 22.937 -7.180 -28.133 1.00 82.88 279 ALA A C 1
ATOM 2039 O O . ALA A 1 279 ? 22.635 -7.703 -27.061 1.00 82.88 279 ALA A O 1
ATOM 2040 N N . ALA A 1 280 ? 24.058 -6.464 -28.271 1.00 81.12 280 ALA A N 1
ATOM 2041 C CA . ALA A 1 280 ? 25.021 -6.270 -27.188 1.00 81.12 280 ALA A CA 1
ATOM 2042 C C . ALA A 1 280 ? 24.395 -5.526 -25.997 1.00 81.12 280 ALA A C 1
ATOM 2044 O O . ALA A 1 280 ? 24.603 -5.903 -24.844 1.00 81.12 280 ALA A O 1
ATOM 2045 N N . GLY A 1 281 ? 23.570 -4.508 -26.269 1.00 81.31 281 GLY A N 1
ATOM 2046 C CA . GLY A 1 281 ? 22.805 -3.802 -25.244 1.00 81.31 281 GLY A CA 1
ATOM 2047 C C . GLY A 1 281 ? 21.804 -4.704 -24.516 1.00 81.31 281 GLY A C 1
ATOM 2048 O O . GLY A 1 281 ? 21.681 -4.608 -23.297 1.00 81.31 281 GLY A O 1
ATOM 2049 N N . MET A 1 282 ? 21.121 -5.600 -25.236 1.00 83.44 282 MET A N 1
ATOM 2050 C CA . MET A 1 282 ? 20.187 -6.573 -24.659 1.00 83.44 282 MET A CA 1
ATOM 2051 C C . MET A 1 282 ? 20.912 -7.567 -23.749 1.00 83.44 282 MET A C 1
ATOM 2053 O O . MET A 1 282 ? 20.504 -7.767 -22.607 1.00 83.44 282 MET A O 1
ATOM 2057 N N . VAL A 1 283 ? 22.026 -8.137 -24.214 1.00 82.75 283 VAL A N 1
ATOM 2058 C CA . VAL A 1 283 ? 22.848 -9.054 -23.410 1.00 82.75 283 VAL A CA 1
ATOM 2059 C C . VAL A 1 283 ? 23.368 -8.358 -22.149 1.00 82.75 283 VAL A C 1
ATOM 2061 O O . VAL A 1 283 ? 23.233 -8.898 -21.051 1.00 82.75 283 VAL A O 1
ATOM 2064 N N . ALA A 1 284 ? 23.890 -7.134 -22.272 1.00 80.62 284 ALA A N 1
ATOM 2065 C CA . ALA A 1 284 ? 24.378 -6.363 -21.130 1.00 80.62 284 ALA A CA 1
ATOM 2066 C C . ALA A 1 284 ? 23.265 -6.034 -20.120 1.00 80.62 284 ALA A C 1
ATOM 2068 O O . ALA A 1 284 ? 23.478 -6.137 -18.911 1.00 80.62 284 ALA A O 1
ATOM 2069 N N . ALA A 1 285 ? 22.074 -5.674 -20.606 1.00 78.94 285 ALA A N 1
ATOM 2070 C CA . ALA A 1 285 ? 20.921 -5.375 -19.766 1.00 78.94 285 ALA A CA 1
ATOM 2071 C C . ALA A 1 285 ? 20.477 -6.595 -18.947 1.00 78.94 285 ALA A C 1
ATOM 2073 O O . ALA A 1 285 ? 20.338 -6.499 -17.727 1.00 78.94 285 ALA A O 1
ATOM 2074 N N . PHE A 1 286 ? 20.320 -7.757 -19.586 1.00 80.06 286 PHE A N 1
ATOM 2075 C CA . PHE A 1 286 ? 19.906 -8.982 -18.895 1.00 80.06 286 PHE A CA 1
ATOM 2076 C C . PHE A 1 286 ? 20.991 -9.516 -17.949 1.00 80.06 286 PHE A C 1
ATOM 2078 O O . PHE A 1 286 ? 20.674 -9.928 -16.834 1.00 80.06 286 PHE A O 1
ATOM 2085 N N . ALA A 1 287 ? 22.273 -9.402 -18.311 1.00 79.81 287 ALA A N 1
ATOM 2086 C CA . ALA A 1 287 ? 23.390 -9.761 -17.434 1.00 79.81 287 ALA A CA 1
ATOM 2087 C C . ALA A 1 287 ? 23.485 -8.886 -16.164 1.00 79.81 287 ALA A C 1
ATOM 2089 O O . ALA A 1 287 ? 24.079 -9.301 -15.164 1.00 79.81 287 ALA A O 1
ATOM 2090 N N . ALA A 1 288 ? 22.910 -7.679 -16.176 1.00 74.62 288 ALA A N 1
ATOM 2091 C CA . ALA A 1 288 ? 22.863 -6.794 -15.014 1.00 74.62 288 ALA A CA 1
ATOM 2092 C C . ALA A 1 288 ? 21.709 -7.121 -14.045 1.00 74.62 288 ALA A C 1
ATOM 2094 O O . ALA A 1 288 ? 21.828 -6.829 -12.851 1.00 74.62 288 ALA A O 1
ATOM 2095 N N . LEU A 1 289 ? 20.636 -7.779 -14.509 1.00 73.00 289 LEU A N 1
ATOM 2096 C CA . LEU A 1 289 ? 19.448 -8.080 -13.694 1.00 73.00 289 LEU A CA 1
ATOM 2097 C C . LEU A 1 289 ? 19.764 -8.857 -12.401 1.00 73.00 289 LEU A C 1
ATOM 2099 O O . LEU A 1 289 ? 19.280 -8.432 -11.347 1.00 73.00 289 LEU A O 1
ATOM 2103 N N . PRO A 1 290 ? 20.611 -9.911 -12.387 1.00 66.69 290 PRO A N 1
ATOM 2104 C CA . PRO A 1 290 ? 20.959 -10.640 -11.158 1.00 66.69 290 PRO A CA 1
ATOM 2105 C C . PRO A 1 290 ? 21.666 -9.793 -10.089 1.00 66.69 290 PRO A C 1
ATOM 2107 O O . PRO A 1 290 ? 21.721 -10.177 -8.923 1.00 66.69 290 PRO A O 1
ATOM 2110 N N . ARG A 1 291 ? 22.250 -8.650 -10.472 1.00 65.62 291 ARG A N 1
ATOM 2111 C CA . ARG A 1 291 ? 22.978 -7.757 -9.556 1.00 65.62 291 ARG A CA 1
ATOM 2112 C C . ARG A 1 291 ? 22.068 -6.711 -8.911 1.00 65.62 291 ARG A C 1
ATOM 2114 O O . ARG A 1 291 ? 22.477 -6.090 -7.922 1.00 65.62 291 ARG A O 1
ATOM 2121 N N . SER A 1 292 ? 20.854 -6.527 -9.430 1.00 62.47 292 SER A N 1
ATOM 2122 C CA . SER A 1 292 ? 19.875 -5.590 -8.876 1.00 62.47 292 SER A CA 1
ATOM 2123 C C . SER A 1 292 ? 19.452 -5.994 -7.456 1.00 62.47 292 SER A C 1
ATOM 2125 O O . SER A 1 292 ? 19.608 -7.136 -7.016 1.00 62.47 292 SER A O 1
ATOM 2127 N N . LYS A 1 293 ? 18.952 -5.029 -6.678 1.00 56.31 293 LYS A N 1
ATOM 2128 C CA . LYS A 1 293 ? 18.424 -5.308 -5.330 1.00 56.31 293 LYS A CA 1
ATOM 2129 C C . LYS A 1 293 ? 17.131 -6.133 -5.383 1.00 56.31 293 LYS A C 1
ATOM 2131 O O . LYS A 1 293 ? 16.856 -6.858 -4.431 1.00 56.31 293 LYS A O 1
ATOM 2136 N N . ALA A 1 294 ? 16.378 -6.030 -6.481 1.00 55.50 294 ALA A N 1
ATOM 2137 C CA . ALA A 1 294 ? 15.100 -6.705 -6.686 1.00 55.50 294 ALA A CA 1
ATOM 2138 C C . ALA A 1 294 ? 15.255 -8.232 -6.786 1.00 55.50 294 ALA A C 1
ATOM 2140 O O . ALA A 1 294 ? 14.522 -8.982 -6.152 1.00 55.50 294 ALA A O 1
ATOM 2141 N N . THR A 1 295 ? 16.271 -8.702 -7.507 1.00 55.69 295 THR A N 1
ATOM 2142 C CA . THR A 1 295 ? 16.453 -10.126 -7.846 1.00 55.69 295 THR A CA 1
ATOM 2143 C C . THR A 1 295 ? 17.101 -10.954 -6.741 1.00 55.69 295 THR A C 1
ATOM 2145 O O . THR A 1 295 ? 16.940 -12.169 -6.707 1.00 55.69 295 THR A O 1
ATOM 2148 N N . ARG A 1 296 ? 17.782 -10.315 -5.780 1.00 56.47 296 ARG A N 1
ATOM 2149 C CA . ARG A 1 296 ? 18.383 -10.999 -4.617 1.00 56.47 296 ARG A CA 1
ATOM 2150 C C . ARG A 1 296 ? 17.362 -11.509 -3.597 1.00 56.47 296 ARG A C 1
ATOM 2152 O O . ARG A 1 296 ? 17.752 -12.220 -2.677 1.00 56.47 296 ARG A O 1
ATOM 2159 N N . ARG A 1 297 ? 16.094 -11.105 -3.709 1.00 51.84 297 ARG A N 1
ATOM 2160 C CA . ARG A 1 297 ? 15.047 -11.400 -2.720 1.00 51.84 297 ARG A CA 1
ATOM 2161 C C . ARG A 1 297 ? 14.110 -12.547 -3.115 1.00 51.84 297 ARG A C 1
ATOM 2163 O O . ARG A 1 297 ? 13.399 -13.025 -2.241 1.00 51.84 297 ARG A O 1
ATOM 2170 N N . ASP A 1 298 ? 14.139 -13.012 -4.367 1.00 57.09 298 ASP A N 1
ATOM 2171 C CA . ASP A 1 298 ? 13.232 -14.049 -4.881 1.00 57.09 298 ASP A CA 1
ATOM 2172 C C . ASP A 1 298 ? 13.999 -15.149 -5.660 1.00 57.09 298 ASP A C 1
ATOM 2174 O O . ASP A 1 298 ? 14.508 -14.900 -6.760 1.00 57.09 298 ASP A O 1
ATOM 2178 N N . PRO A 1 299 ? 14.082 -16.385 -5.121 1.00 60.22 299 PRO A N 1
ATOM 2179 C CA . PRO A 1 299 ? 14.745 -17.513 -5.776 1.00 60.22 299 PRO A CA 1
ATOM 2180 C C . PRO A 1 299 ? 14.089 -17.979 -7.087 1.00 60.22 299 PRO A C 1
ATOM 2182 O O . PRO A 1 299 ? 14.788 -18.525 -7.941 1.00 60.22 299 PRO A O 1
ATOM 2185 N N . ALA A 1 300 ? 12.774 -17.808 -7.260 1.00 62.12 300 ALA A N 1
ATOM 2186 C CA . ALA A 1 300 ? 12.055 -18.217 -8.468 1.00 62.12 300 ALA A CA 1
ATOM 2187 C C . ALA A 1 300 ? 12.283 -17.213 -9.605 1.00 62.12 300 ALA A C 1
ATOM 2189 O O . ALA A 1 300 ? 12.613 -17.607 -10.728 1.00 62.12 300 ALA A O 1
ATOM 2190 N N . ALA A 1 301 ? 12.227 -15.916 -9.290 1.00 61.66 301 ALA A N 1
ATOM 2191 C CA . ALA A 1 301 ? 12.634 -14.855 -10.207 1.00 61.66 301 ALA A CA 1
ATOM 2192 C C . ALA A 1 301 ? 14.090 -15.040 -10.667 1.00 61.66 301 ALA A C 1
ATOM 2194 O O . ALA A 1 301 ? 14.386 -14.933 -11.858 1.00 61.66 301 ALA A O 1
ATOM 2195 N N . LEU A 1 302 ? 14.997 -15.396 -9.749 1.00 64.50 302 LEU A N 1
ATOM 2196 C CA . LEU A 1 302 ? 16.401 -15.647 -10.074 1.00 64.50 302 LEU A CA 1
ATOM 2197 C C . LEU A 1 302 ? 16.580 -16.799 -11.080 1.00 64.50 302 LEU A C 1
ATOM 2199 O O . LEU A 1 302 ? 17.391 -16.666 -11.995 1.00 64.50 302 LEU A O 1
ATOM 2203 N N . ARG A 1 303 ? 15.806 -17.889 -10.966 1.00 70.31 303 ARG A N 1
ATOM 2204 C CA . ARG A 1 303 ? 15.846 -19.010 -11.928 1.00 70.31 303 ARG A CA 1
ATOM 2205 C C . ARG A 1 303 ? 15.403 -18.585 -13.326 1.00 70.31 303 ARG A C 1
ATOM 2207 O O . ARG A 1 303 ? 16.109 -18.863 -14.291 1.00 70.31 303 ARG A O 1
ATOM 2214 N N . LYS A 1 304 ? 14.289 -17.854 -13.449 1.00 71.25 304 LYS A N 1
ATOM 2215 C CA . LYS A 1 304 ? 13.812 -17.380 -14.761 1.00 71.25 304 LYS A CA 1
ATOM 2216 C C . LYS A 1 304 ? 14.798 -16.402 -15.406 1.00 71.25 304 LYS A C 1
ATOM 2218 O O . LYS A 1 304 ? 15.008 -16.434 -16.613 1.00 71.25 304 LYS A O 1
ATOM 2223 N N . ILE A 1 305 ? 15.463 -15.565 -14.609 1.00 69.31 305 ILE A N 1
ATOM 2224 C CA . ILE A 1 305 ? 16.529 -14.682 -15.103 1.00 69.31 305 ILE A CA 1
ATOM 2225 C C . ILE A 1 305 ? 17.732 -15.489 -15.580 1.00 69.31 305 ILE A C 1
ATOM 2227 O O . ILE A 1 305 ? 18.290 -15.166 -16.622 1.00 69.31 305 ILE A O 1
ATOM 2231 N N . GLN A 1 306 ? 18.130 -16.537 -14.856 1.00 73.69 306 GLN A N 1
ATOM 2232 C CA . GLN A 1 306 ? 19.214 -17.423 -15.287 1.00 73.69 306 GLN A CA 1
ATOM 2233 C C . GLN A 1 306 ? 18.894 -18.092 -16.633 1.00 73.69 306 GLN A C 1
ATOM 2235 O O . GLN A 1 306 ? 19.760 -18.117 -17.505 1.00 73.69 306 GLN A O 1
ATOM 2240 N N . GLU A 1 307 ? 17.653 -18.540 -16.850 1.00 79.25 307 GLU A N 1
ATOM 2241 C CA . GLU A 1 307 ? 17.196 -19.050 -18.154 1.00 79.25 307 GLU A CA 1
ATOM 2242 C C . GLU A 1 307 ? 17.275 -17.983 -19.258 1.00 79.25 307 GLU A C 1
ATOM 2244 O O . GLU A 1 307 ? 17.776 -18.246 -20.355 1.00 79.25 307 GLU A O 1
ATOM 2249 N N . LEU A 1 308 ? 16.815 -16.759 -18.978 1.00 74.25 308 LEU A N 1
ATOM 2250 C CA . LEU A 1 308 ? 16.843 -15.654 -19.941 1.00 74.25 308 LEU A CA 1
ATOM 2251 C C . LEU A 1 308 ? 18.274 -15.210 -20.266 1.00 74.25 308 LEU A C 1
ATOM 2253 O O . LEU A 1 308 ? 18.572 -14.948 -21.428 1.00 74.25 308 LEU A O 1
ATOM 2257 N N . CYS A 1 309 ? 19.182 -15.199 -19.289 1.00 73.88 309 CYS A N 1
ATOM 2258 C CA . CYS A 1 309 ? 20.603 -14.916 -19.501 1.00 73.88 309 CYS A CA 1
ATOM 2259 C C . CYS A 1 309 ? 21.276 -15.919 -20.450 1.00 73.88 309 CYS A C 1
ATOM 2261 O O . CYS A 1 309 ? 22.237 -15.553 -21.118 1.00 73.88 309 CYS A O 1
ATOM 2263 N N . VAL A 1 310 ? 20.775 -17.155 -20.535 1.00 78.62 310 VAL A N 1
ATOM 2264 C CA . VAL A 1 310 ? 21.271 -18.184 -21.468 1.00 78.62 310 VAL A CA 1
ATOM 2265 C C . VAL A 1 310 ? 20.579 -18.074 -22.834 1.00 78.62 310 VAL A C 1
ATOM 2267 O O . VAL A 1 310 ? 21.207 -18.214 -23.887 1.00 78.62 310 VAL A O 1
ATOM 2270 N N . THR A 1 311 ? 19.276 -17.792 -22.831 1.00 79.19 311 THR A N 1
ATOM 2271 C CA . THR A 1 311 ? 18.441 -17.816 -24.041 1.00 79.19 311 THR A CA 1
ATOM 2272 C C . THR A 1 311 ? 18.612 -16.558 -24.894 1.00 79.19 311 THR A C 1
ATOM 2274 O O . THR A 1 311 ? 18.707 -16.650 -26.117 1.00 79.19 311 THR A O 1
ATOM 2277 N N . VAL A 1 312 ? 18.700 -15.379 -24.267 1.00 76.94 312 VAL A N 1
ATOM 2278 C CA . VAL A 1 312 ? 18.787 -14.081 -24.957 1.00 76.94 312 VAL A CA 1
ATOM 2279 C C . VAL A 1 312 ? 20.015 -13.994 -25.878 1.00 76.94 312 VAL A C 1
ATOM 2281 O O . VAL A 1 312 ? 19.824 -13.687 -27.055 1.00 76.94 312 VAL A O 1
ATOM 2284 N N . PRO A 1 313 ? 21.251 -14.314 -25.443 1.00 78.31 313 PRO A N 1
ATOM 2285 C CA . PRO A 1 313 ? 22.407 -14.322 -26.345 1.00 78.31 313 PRO A CA 1
ATOM 2286 C C . PRO A 1 313 ? 22.217 -15.260 -27.545 1.00 78.31 313 PRO A C 1
ATOM 2288 O O . PRO A 1 313 ? 22.479 -14.871 -28.682 1.00 78.31 313 PRO A O 1
ATOM 2291 N N . SER A 1 314 ? 21.680 -16.460 -27.305 1.00 79.00 314 SER A N 1
ATOM 2292 C CA . SER A 1 314 ? 21.440 -17.466 -28.346 1.00 79.00 314 SER A CA 1
ATOM 2293 C C . SER A 1 314 ? 20.404 -17.012 -29.379 1.00 79.00 314 SER A C 1
ATOM 2295 O O . SER A 1 314 ? 20.534 -17.333 -30.558 1.00 79.00 314 SER A O 1
ATOM 2297 N N . MET A 1 315 ? 19.397 -16.232 -28.972 1.00 79.38 315 MET A N 1
ATOM 2298 C CA . MET A 1 315 ? 18.406 -15.666 -29.893 1.00 79.38 315 MET A CA 1
ATOM 2299 C C . MET A 1 315 ? 19.022 -14.651 -30.860 1.00 79.38 315 MET A C 1
ATOM 2301 O O . MET A 1 315 ? 18.707 -14.673 -32.047 1.00 79.38 315 MET A O 1
ATOM 2305 N N . PHE A 1 316 ? 19.899 -13.769 -30.376 1.00 78.81 316 PHE A N 1
ATOM 2306 C CA . PHE A 1 316 ? 20.473 -12.700 -31.201 1.00 78.81 316 PHE A CA 1
ATOM 2307 C C . PHE A 1 316 ? 21.682 -13.148 -32.032 1.00 78.81 316 PHE A C 1
ATOM 2309 O O . PHE A 1 316 ? 21.894 -12.629 -33.128 1.00 78.81 316 PHE A O 1
ATOM 2316 N N . TYR A 1 317 ? 22.463 -14.103 -31.527 1.00 78.25 317 TYR A N 1
ATOM 2317 C CA . TYR A 1 317 ? 23.740 -14.501 -32.125 1.00 78.25 317 TYR A CA 1
ATOM 2318 C C . TYR A 1 317 ? 23.780 -15.951 -32.636 1.00 78.25 317 TYR A C 1
ATOM 2320 O O . TYR A 1 317 ? 24.753 -16.339 -33.281 1.00 78.25 317 TYR A O 1
ATOM 2328 N N . GLY A 1 318 ? 22.730 -16.745 -32.399 1.00 69.06 318 GLY A N 1
ATOM 2329 C CA . GLY A 1 318 ? 22.703 -18.179 -32.693 1.00 69.06 318 GLY A CA 1
ATOM 2330 C C . GLY A 1 318 ? 23.395 -19.026 -31.617 1.00 69.06 318 GLY A C 1
ATOM 2331 O O . GLY A 1 318 ? 24.095 -18.522 -30.738 1.00 69.06 318 GLY A O 1
ATOM 2332 N N . SER A 1 319 ? 23.198 -20.345 -31.677 1.00 52.56 319 SER A N 1
ATOM 2333 C CA . SER A 1 319 ? 23.793 -21.325 -30.759 1.00 52.56 319 SER A CA 1
ATOM 2334 C C . SER A 1 319 ? 25.291 -21.507 -31.043 1.00 52.56 319 SER A C 1
ATOM 2336 O O . SER A 1 319 ? 25.686 -22.442 -31.738 1.00 52.56 319 SER A O 1
ATOM 2338 N N . GLY A 1 320 ? 26.127 -20.582 -30.571 1.00 50.81 320 GLY A N 1
ATOM 2339 C CA . GLY A 1 320 ? 27.580 -20.659 -30.773 1.00 50.81 320 GLY A CA 1
ATOM 2340 C C . GLY A 1 320 ? 28.413 -19.474 -30.283 1.00 50.81 320 GLY A C 1
ATOM 2341 O O . GLY A 1 320 ? 29.626 -19.493 -30.472 1.00 50.81 320 GLY A O 1
ATOM 2342 N N . HIS A 1 321 ? 27.809 -18.455 -29.668 1.00 37.91 321 HIS A N 1
ATOM 2343 C CA . HIS A 1 321 ? 28.557 -17.347 -29.071 1.00 37.91 321 HIS A CA 1
ATOM 2344 C C . HIS A 1 321 ? 28.832 -17.632 -27.576 1.00 37.91 321 HIS A C 1
ATOM 2346 O O . HIS A 1 321 ? 27.885 -18.008 -26.883 1.00 37.91 321 HIS A O 1
ATOM 2352 N N . PRO A 1 322 ? 30.092 -17.518 -27.100 1.00 45.62 322 PRO A N 1
ATOM 2353 C CA . PRO A 1 322 ? 30.485 -17.828 -25.720 1.00 45.62 322 PRO A CA 1
ATOM 2354 C C . PRO A 1 322 ? 29.904 -16.868 -24.679 1.00 45.62 322 PRO A C 1
ATOM 2356 O O . PRO A 1 322 ? 29.673 -15.684 -25.024 1.00 45.62 322 PRO A O 1
#

Foldseek 3Di:
DDPDLLQQLQVLVVVQVVDPADQDDPVLQVLLCLLLLAHLRLAGEAQDPSLQSNCVSLQFQWKEWASYIGGHHPLCDCVDPLNLLVVQLRVLVNQCVLVVNDDADQDPNQEGEDDCPDPSVVVSNVSSQSSQADPDRGDDDDGDYRPDDDPPPGIYMYHHHPPDDSVCVLVVLLVLLLQLLVLLLVCLDPPSVVSVVVSQVSLVVLVQDDDPDDDLSLLSLLSSLLSLLLSLVPPHNHDDPPDPPPSVVSSLVSNVSSLVSLLVSLVPDPDPVSSVVSLVSNLVSLVCNCVDPSNVSHPSSVVSSVVCNVVSNCSSPNDPDD

InterPro domains:
  IPR025295 eCIS core domain [PF13699] (23-100)

Radius of gyration: 25.01 Å; chains: 1; bounding box: 61×48×70 Å

pLDDT: mean 70.73, std 16.78, range [30.12, 96.69]

Organism: NCBI:txid156453

Secondary structure (DSSP, 8-state):
-PPPHHHHHHHHHHHHHTS--EEPPHHHHHHHHHHH-B--TT-EEE-SHHHHHHHHHTTEEEEEETTEEEE-TTT--TTSHHHHHHHHHHHHHHHHHHTT----EE-TTS-EE--TTSHHHHHHHHHHHHHHH--------PPBPPPP----SS-EEEEEESSS-TTSHHHHHHHHHHHHHHHHHHHSSTT-HHHHHHHHHHHHHTT----SSS--HHHHHHHHHHHHHHHHTTT-S-S-TTS-HHHHHHHHHHHHHHHHHHHHHHHH-SSHHHHHHHHHHHHHHHHHGGGSTTGGG-HHHHHHHHHHHHHHHHHHH-TT--